Protein AF-A0A9W9NXP0-F1 (afdb_monomer_lite)

pLDDT: mean 70.96, std 17.63, range [25.47, 94.88]

Radius of gyration: 18.1 Å; chains: 1; bounding box: 42×48×48 Å

Structure (mmCIF, N/CA/C/O backbone):
data_AF-A0A9W9NXP0-F1
#
_entry.id   AF-A0A9W9NXP0-F1
#
loop_
_atom_site.group_PDB
_atom_site.id
_atom_site.type_symbol
_atom_site.label_atom_id
_atom_site.label_alt_id
_atom_site.label_comp_id
_atom_site.label_asym_id
_atom_site.label_entity_id
_atom_site.label_seq_id
_atom_site.pdbx_PDB_ins_code
_atom_site.Cartn_x
_atom_site.Cartn_y
_atom_site.Cartn_z
_atom_site.occupancy
_atom_site.B_iso_or_equiv
_atom_site.auth_seq_id
_atom_site.auth_comp_id
_atom_site.auth_asym_id
_atom_site.auth_atom_id
_atom_site.pdbx_PDB_model_num
ATOM 1 N N . MET A 1 1 ? -8.675 -6.108 1.360 1.00 70.94 1 MET A N 1
ATOM 2 C CA . MET A 1 1 ? -7.546 -5.676 0.517 1.00 70.94 1 MET A CA 1
ATOM 3 C C . MET A 1 1 ? -8.072 -5.547 -0.888 1.00 70.94 1 MET A C 1
ATOM 5 O O . MET A 1 1 ? -8.830 -6.417 -1.296 1.00 70.94 1 MET A O 1
ATOM 9 N N . SER A 1 2 ? -7.679 -4.490 -1.584 1.00 80.50 2 SER A N 1
ATOM 10 C CA . SER A 1 2 ? -8.084 -4.243 -2.965 1.00 80.50 2 SER A CA 1
ATOM 11 C C . SER A 1 2 ? -6.861 -3.908 -3.792 1.00 80.50 2 SER A C 1
ATOM 13 O O . SER A 1 2 ? -5.930 -3.274 -3.291 1.00 80.50 2 SER A O 1
ATOM 15 N N . ILE A 1 3 ? -6.853 -4.364 -5.037 1.00 85.50 3 ILE A N 1
ATOM 16 C CA . ILE A 1 3 ? -5.722 -4.236 -5.950 1.00 85.50 3 ILE A CA 1
ATOM 17 C C . ILE A 1 3 ? -6.243 -3.630 -7.248 1.00 85.50 3 ILE A C 1
ATOM 19 O O . ILE A 1 3 ? -7.291 -4.028 -7.744 1.00 85.50 3 ILE A O 1
ATOM 23 N N . ASP A 1 4 ? -5.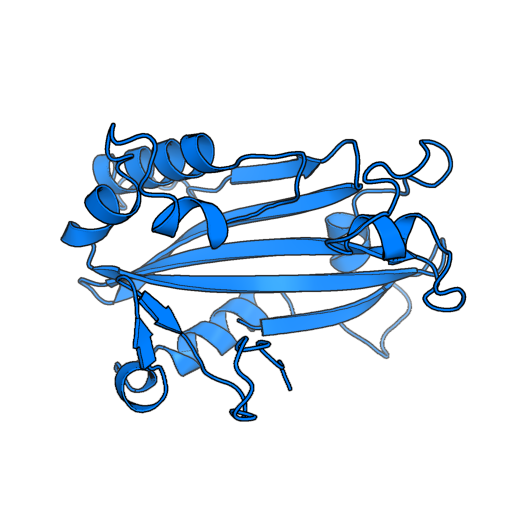510 -2.659 -7.770 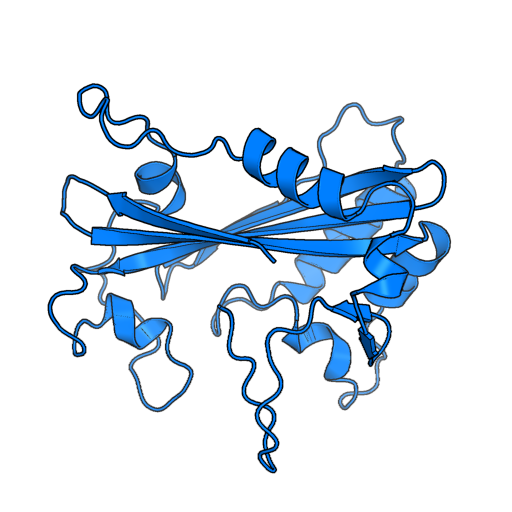1.00 86.19 4 ASP A N 1
ATOM 24 C CA . ASP A 1 4 ? -5.737 -2.046 -9.071 1.00 86.19 4 ASP A CA 1
ATOM 25 C C . ASP A 1 4 ? -4.422 -2.122 -9.858 1.00 86.19 4 ASP A C 1
ATOM 27 O O . ASP A 1 4 ? -3.346 -1.860 -9.315 1.00 86.19 4 ASP A O 1
ATOM 31 N N . ALA A 1 5 ? -4.497 -2.535 -11.116 1.00 87.38 5 ALA A N 1
ATOM 32 C CA . ALA A 1 5 ? -3.349 -2.801 -11.970 1.00 87.38 5 ALA A CA 1
ATOM 33 C C . ALA A 1 5 ? -3.520 -2.065 -13.295 1.00 87.38 5 ALA A C 1
ATOM 35 O O . ALA A 1 5 ? -4.604 -2.065 -13.875 1.00 87.38 5 ALA A O 1
ATOM 36 N N . ARG A 1 6 ? -2.447 -1.453 -13.799 1.00 83.69 6 ARG A N 1
ATOM 37 C CA . ARG A 1 6 ? -2.491 -0.733 -15.077 1.00 83.69 6 ARG A CA 1
ATOM 38 C C . ARG A 1 6 ? -1.155 -0.687 -15.779 1.00 83.69 6 ARG A C 1
ATOM 40 O O . ARG A 1 6 ? -0.108 -0.838 -15.159 1.00 83.69 6 ARG A O 1
ATOM 47 N N . ILE A 1 7 ? -1.211 -0.359 -17.061 1.00 85.31 7 ILE A N 1
ATOM 48 C CA . ILE A 1 7 ? -0.032 -0.021 -17.848 1.00 85.31 7 ILE A CA 1
ATOM 49 C C . ILE A 1 7 ? 0.200 1.491 -17.729 1.00 85.31 7 ILE A C 1
ATOM 51 O O . ILE A 1 7 ? -0.578 2.288 -18.246 1.00 85.31 7 ILE A O 1
ATOM 55 N N . CYS A 1 8 ? 1.263 1.888 -17.033 1.00 84.31 8 CYS A N 1
ATOM 56 C CA . CYS A 1 8 ? 1.770 3.256 -17.026 1.00 84.31 8 CYS A CA 1
ATOM 57 C C . CYS A 1 8 ? 2.545 3.501 -18.323 1.00 84.31 8 CYS A C 1
ATOM 59 O O . CYS A 1 8 ? 3.487 2.764 -18.611 1.00 84.31 8 CYS A O 1
ATOM 61 N N . LEU A 1 9 ? 2.176 4.525 -19.093 1.00 77.38 9 LEU A N 1
ATOM 62 C CA . LEU A 1 9 ? 2.889 4.901 -20.316 1.00 77.38 9 LEU A CA 1
ATOM 63 C C . LEU A 1 9 ? 4.100 5.785 -19.974 1.00 77.38 9 LEU A C 1
ATOM 65 O O . LEU A 1 9 ? 4.040 6.581 -19.042 1.00 77.38 9 LEU A O 1
ATOM 69 N N . ASN A 1 10 ? 5.176 5.659 -20.754 1.00 73.50 10 ASN A N 1
ATOM 70 C CA . ASN A 1 10 ? 6.405 6.466 -20.672 1.00 73.50 10 ASN A CA 1
ATOM 71 C C . ASN A 1 10 ? 7.243 6.307 -19.380 1.00 73.50 10 ASN A C 1
ATOM 73 O O . ASN A 1 10 ? 7.158 7.123 -18.464 1.00 73.50 10 ASN A O 1
ATOM 77 N N . PRO A 1 11 ? 8.126 5.292 -19.339 1.00 77.88 11 PRO A N 1
ATOM 78 C CA . PRO A 1 11 ? 8.145 4.126 -20.227 1.00 77.88 11 PRO A CA 1
ATOM 79 C C . PRO A 1 11 ? 7.039 3.135 -19.840 1.00 77.88 11 PRO A C 1
ATOM 81 O O . PRO A 1 11 ? 6.545 3.155 -18.711 1.00 77.88 11 PRO A O 1
ATOM 84 N N . SER A 1 12 ? 6.649 2.277 -20.784 1.00 84.38 12 SER A N 1
ATOM 85 C CA . SER A 1 12 ? 5.600 1.276 -20.571 1.00 84.38 12 SER A CA 1
ATOM 86 C C . SER A 1 12 ? 5.964 0.326 -19.432 1.00 84.38 12 SER A C 1
ATOM 88 O O . SER A 1 12 ? 7.004 -0.333 -19.475 1.00 84.38 12 SER A O 1
ATOM 90 N N . SER A 1 13 ? 5.108 0.265 -18.416 1.00 87.44 13 SER A N 1
ATOM 91 C CA . SER A 1 13 ? 5.311 -0.583 -17.242 1.00 87.44 13 SER A CA 1
ATOM 92 C C . SER A 1 13 ? 3.989 -0.988 -16.616 1.00 87.44 13 SER A C 1
ATOM 94 O O . SER A 1 13 ? 3.062 -0.182 -16.556 1.00 87.44 13 SER A O 1
ATOM 96 N N . LEU A 1 14 ? 3.906 -2.213 -16.112 1.00 88.56 14 LEU A N 1
ATOM 97 C CA . LEU A 1 14 ? 2.816 -2.672 -15.272 1.00 88.56 14 LEU A CA 1
ATOM 98 C C . LEU A 1 14 ? 2.997 -2.080 -13.870 1.00 88.56 14 LEU A C 1
ATOM 100 O O . LEU A 1 14 ? 3.920 -2.420 -13.135 1.00 88.56 14 LEU A O 1
ATOM 104 N N . CYS A 1 15 ? 2.100 -1.183 -13.493 1.00 89.00 15 CYS A N 1
ATOM 105 C CA . CYS A 1 15 ? 2.054 -0.576 -12.177 1.00 89.00 15 CYS A CA 1
ATOM 106 C C . CYS A 1 15 ? 0.900 -1.183 -11.371 1.00 89.00 15 CYS A C 1
ATOM 108 O O . CYS A 1 15 ? -0.219 -1.305 -11.878 1.00 89.00 15 CYS A O 1
ATOM 110 N N . LEU A 1 16 ? 1.146 -1.502 -10.102 1.00 90.31 16 LEU A N 1
ATOM 111 C CA . LEU A 1 16 ? 0.117 -1.922 -9.152 1.00 90.31 16 LEU A CA 1
ATOM 112 C C . LEU A 1 16 ? -0.134 -0.841 -8.114 1.00 90.31 16 LEU A C 1
ATOM 114 O O . LEU A 1 16 ? 0.815 -0.248 -7.605 1.00 90.31 16 LEU A O 1
ATOM 118 N N . ARG A 1 17 ? -1.396 -0.691 -7.720 1.00 91.00 17 ARG A N 1
ATOM 119 C CA . ARG A 1 17 ? -1.818 -0.045 -6.482 1.00 91.00 17 ARG A CA 1
ATOM 120 C C . ARG A 1 17 ? -2.528 -1.062 -5.603 1.00 91.00 17 ARG A C 1
ATOM 122 O O . ARG A 1 17 ? -3.508 -1.673 -6.016 1.00 91.00 17 ARG A O 1
ATOM 129 N N . ILE A 1 18 ? -2.055 -1.224 -4.377 1.00 89.44 18 ILE A N 1
ATOM 130 C CA . ILE A 1 18 ? -2.597 -2.175 -3.403 1.00 89.44 18 ILE A CA 1
ATOM 131 C C . ILE A 1 18 ? -3.062 -1.374 -2.197 1.00 89.44 18 ILE A C 1
ATOM 133 O O . ILE A 1 18 ? -2.251 -0.676 -1.599 1.00 89.44 18 ILE A O 1
ATOM 137 N N . GLN A 1 19 ? -4.335 -1.476 -1.819 1.00 87.12 19 GLN A N 1
ATOM 138 C CA . GLN A 1 19 ? -4.859 -0.877 -0.594 1.00 87.12 19 GLN A CA 1
ATOM 139 C C . GLN A 1 19 ? -5.261 -1.960 0.405 1.00 87.12 19 GLN A C 1
ATOM 141 O O . GLN A 1 19 ? -6.150 -2.784 0.165 1.00 87.12 19 GLN A O 1
ATOM 146 N N . ASN A 1 20 ? -4.625 -1.911 1.565 1.00 83.00 20 ASN A N 1
ATOM 147 C CA . ASN A 1 20 ? -4.989 -2.658 2.750 1.00 83.00 20 ASN A CA 1
ATOM 148 C C . ASN A 1 20 ? -5.766 -1.751 3.693 1.00 83.00 20 ASN A C 1
ATOM 150 O O . ASN A 1 20 ? -5.415 -0.589 3.886 1.00 83.00 20 ASN A O 1
ATOM 154 N N . ILE A 1 21 ? -6.839 -2.291 4.259 1.00 79.00 21 ILE A N 1
ATOM 155 C CA . ILE A 1 21 ? -7.632 -1.605 5.265 1.00 79.00 21 ILE A CA 1
ATOM 156 C C . ILE A 1 21 ? -7.682 -2.476 6.500 1.00 79.00 21 ILE A C 1
ATOM 158 O O . ILE A 1 21 ? -8.065 -3.644 6.434 1.00 79.00 21 ILE A O 1
ATOM 162 N N . THR A 1 22 ? -7.347 -1.850 7.614 1.00 76.50 22 THR A N 1
ATOM 163 C CA . THR A 1 22 ? -7.320 -2.473 8.919 1.00 76.50 22 THR A CA 1
ATOM 164 C C . THR A 1 22 ? -8.283 -1.729 9.832 1.00 76.50 22 THR A C 1
ATOM 166 O O . THR A 1 22 ? -8.141 -0.527 10.028 1.00 76.50 22 THR A O 1
ATOM 169 N N . VAL A 1 23 ? -9.280 -2.426 10.378 1.00 75.19 23 VAL A N 1
ATOM 170 C CA . VAL A 1 23 ? -10.310 -1.821 11.237 1.00 75.19 23 VAL A CA 1
ATOM 171 C C . VAL A 1 23 ? -10.075 -2.212 12.686 1.00 75.19 23 VAL A C 1
ATOM 173 O O . VAL A 1 23 ? -9.867 -3.386 12.993 1.00 75.19 23 VAL A O 1
ATOM 176 N N . ALA A 1 24 ? -10.160 -1.231 13.575 1.00 73.00 24 ALA A N 1
ATOM 177 C CA . ALA A 1 24 ? -10.011 -1.414 15.006 1.00 73.00 24 ALA A CA 1
ATOM 178 C C . ALA A 1 24 ? -10.928 -0.467 15.774 1.00 73.00 24 ALA A C 1
ATOM 180 O O . ALA A 1 24 ? -11.253 0.623 15.301 1.00 73.00 24 ALA A O 1
ATOM 181 N N . LYS A 1 25 ? -11.284 -0.843 17.004 1.00 73.50 25 LYS A N 1
ATOM 182 C CA . LYS A 1 25 ? -11.919 0.115 17.907 1.00 73.50 25 LYS A CA 1
ATOM 183 C C . LYS A 1 25 ? -10.915 1.195 18.284 1.00 73.50 25 LYS A C 1
ATOM 185 O O . LYS A 1 25 ? -9.736 0.910 18.495 1.00 73.50 25 LYS A O 1
ATOM 190 N N . ARG A 1 26 ? -11.392 2.420 18.486 1.00 72.75 26 ARG A N 1
ATOM 191 C CA . ARG A 1 26 ? -10.555 3.563 18.882 1.00 72.75 26 ARG A CA 1
ATOM 192 C C . ARG A 1 26 ? -9.730 3.306 20.143 1.00 72.75 26 ARG A C 1
ATOM 194 O O . ARG A 1 26 ? -8.565 3.685 20.203 1.00 72.75 26 ARG A O 1
ATOM 201 N N . GLN A 1 27 ? -10.317 2.624 21.121 1.00 70.69 27 GLN A N 1
ATOM 202 C CA . GLN A 1 27 ? -9.643 2.237 22.365 1.00 70.69 27 GLN A CA 1
ATOM 203 C C . GLN A 1 27 ? -8.577 1.140 22.173 1.00 70.69 27 GLN A C 1
ATOM 205 O O . GLN A 1 27 ? -7.6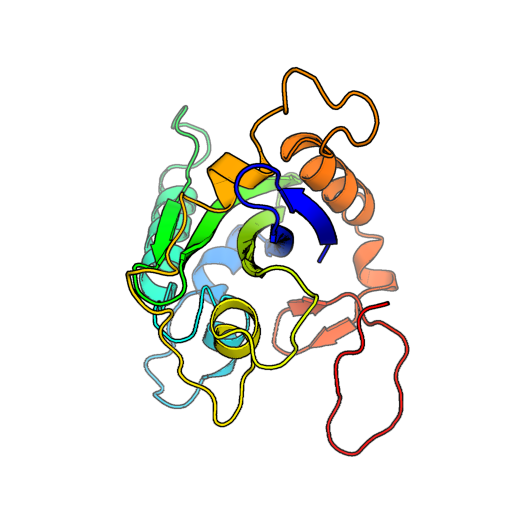11 1.087 22.931 1.00 70.69 27 GLN A O 1
ATOM 210 N N . ASP A 1 28 ? -8.723 0.309 21.137 1.00 69.06 28 ASP A N 1
ATOM 211 C CA . ASP A 1 28 ? -7.845 -0.833 20.862 1.00 69.06 28 ASP A CA 1
ATOM 212 C C . ASP A 1 28 ? -6.714 -0.467 19.884 1.00 69.06 28 ASP A C 1
ATOM 214 O O . ASP A 1 28 ? -5.729 -1.190 19.771 1.00 69.06 28 ASP A O 1
ATOM 218 N N . LEU A 1 29 ? -6.789 0.699 19.232 1.00 65.81 29 LEU A N 1
ATOM 219 C CA . LEU A 1 29 ? -5.801 1.145 18.249 1.00 65.81 29 LEU A CA 1
ATOM 220 C C . LEU A 1 29 ? -4.399 1.331 18.812 1.00 65.81 29 LEU A C 1
ATOM 222 O O . LEU A 1 29 ? -3.440 0.908 18.188 1.00 65.81 29 LEU A O 1
ATOM 226 N N . GLN A 1 30 ? -4.254 1.931 19.991 1.00 64.56 30 GLN A N 1
ATOM 227 C CA . GLN A 1 30 ? -2.938 2.064 20.624 1.00 64.56 30 GLN A CA 1
ATOM 228 C C . GLN A 1 30 ? -2.323 0.692 20.970 1.00 64.56 30 GLN A C 1
ATOM 230 O O . GLN A 1 30 ? -1.172 0.460 20.600 1.00 64.56 30 GLN A O 1
ATOM 235 N N . PRO A 1 31 ? -3.052 -0.230 21.635 1.00 60.12 31 PRO A N 1
ATOM 236 C CA . PRO A 1 31 ? -2.589 -1.598 21.867 1.00 60.12 31 PRO A CA 1
ATOM 237 C C . PRO A 1 31 ? -2.134 -2.355 20.614 1.00 60.12 31 PRO A C 1
ATOM 239 O O . PRO A 1 31 ? -1.128 -3.049 20.696 1.00 60.12 31 PRO A O 1
ATOM 242 N N . LEU A 1 32 ? -2.805 -2.186 19.467 1.00 58.09 32 LEU A N 1
ATOM 243 C CA . LEU A 1 32 ? -2.461 -2.891 18.220 1.00 58.09 32 LEU A CA 1
ATOM 244 C C . LEU A 1 32 ? -1.066 -2.552 17.672 1.00 58.09 32 LEU A C 1
ATOM 246 O O . LEU A 1 32 ? -0.526 -3.310 16.875 1.00 58.09 32 LEU A O 1
ATOM 250 N N . PHE A 1 33 ? -0.478 -1.426 18.087 1.00 58.03 33 PHE A N 1
ATOM 251 C CA . PHE A 1 33 ? 0.844 -0.989 17.620 1.00 58.03 33 PHE A CA 1
ATOM 252 C C . PHE A 1 33 ? 1.851 -0.812 18.757 1.00 58.03 33 PHE A C 1
ATOM 254 O O . PHE A 1 33 ? 2.991 -0.400 18.524 1.00 58.03 33 PHE A O 1
ATOM 261 N N . ARG A 1 34 ? 1.480 -1.146 20.000 1.00 54.88 34 ARG A N 1
ATOM 262 C CA . ARG A 1 34 ? 2.465 -1.252 21.075 1.00 54.88 34 ARG A CA 1
ATOM 263 C C . ARG A 1 34 ? 3.345 -2.451 20.769 1.00 54.88 34 ARG A C 1
ATOM 265 O O . ARG A 1 34 ? 2.901 -3.588 20.836 1.00 54.88 34 ARG A O 1
ATOM 272 N N . SER A 1 35 ? 4.608 -2.166 20.465 1.00 45.97 35 SER A N 1
ATOM 273 C CA . SER A 1 35 ? 5.659 -3.172 20.527 1.00 45.97 35 SER A CA 1
ATOM 274 C C . SER A 1 35 ? 5.587 -3.794 21.912 1.00 45.97 35 SER A C 1
ATOM 276 O O . SER A 1 35 ? 5.873 -3.121 22.904 1.00 45.97 35 SER A O 1
ATOM 278 N N . THR A 1 36 ? 5.209 -5.061 22.002 1.00 45.25 36 THR A N 1
ATOM 279 C CA . THR A 1 36 ? 5.665 -5.854 23.133 1.00 45.25 36 THR A CA 1
ATOM 280 C C . THR A 1 36 ? 7.188 -5.794 23.070 1.00 45.25 36 THR A C 1
ATOM 282 O O . THR A 1 36 ? 7.789 -5.983 22.012 1.00 45.25 36 THR A O 1
ATOM 285 N N . SER A 1 37 ? 7.833 -5.453 24.180 1.00 45.97 37 SER A N 1
ATOM 286 C CA . SER A 1 37 ? 9.292 -5.527 24.322 1.00 45.97 37 SER A CA 1
ATOM 287 C C . SER A 1 37 ? 9.827 -6.948 24.115 1.00 45.97 37 SER A C 1
ATOM 289 O O . SER A 1 37 ? 11.037 -7.158 24.046 1.00 45.97 37 SER A O 1
ATOM 291 N N . ASP A 1 38 ? 8.928 -7.925 24.020 1.00 45.38 38 ASP A N 1
ATOM 292 C CA . ASP A 1 38 ? 9.243 -9.286 23.655 1.00 45.38 38 ASP A CA 1
ATOM 293 C C . ASP A 1 38 ? 9.652 -9.343 22.190 1.00 45.38 38 ASP A C 1
ATOM 295 O O . ASP A 1 38 ? 8.836 -9.293 21.270 1.00 45.38 38 ASP A O 1
ATOM 299 N N . LYS A 1 39 ? 10.960 -9.527 22.018 1.00 44.88 39 LYS A N 1
ATOM 300 C CA . LYS A 1 39 ? 11.728 -9.816 20.797 1.00 44.88 39 LYS A CA 1
ATOM 301 C C . LYS A 1 39 ? 11.190 -10.992 19.947 1.00 44.88 39 LYS A C 1
ATOM 303 O O . LYS A 1 39 ? 11.853 -11.410 19.007 1.00 44.88 39 LYS A O 1
ATOM 308 N N . TYR A 1 40 ? 10.028 -11.541 20.301 1.00 41.75 40 TYR A N 1
ATOM 309 C CA . TYR A 1 40 ? 9.396 -12.726 19.731 1.00 41.75 40 TYR A CA 1
ATOM 310 C C . TYR A 1 40 ? 7.943 -12.511 19.281 1.00 41.75 40 TYR A C 1
ATOM 312 O O . TYR A 1 40 ? 7.392 -13.417 18.659 1.00 41.75 40 TYR A O 1
ATOM 320 N N . ASP A 1 41 ? 7.310 -11.355 19.529 1.00 45.28 41 ASP A N 1
ATOM 321 C CA . ASP A 1 41 ? 5.949 -11.108 19.023 1.00 45.28 41 ASP A CA 1
ATOM 322 C C . ASP A 1 41 ? 5.984 -10.482 17.618 1.00 45.28 41 ASP A C 1
ATOM 324 O O . ASP A 1 41 ? 5.619 -9.332 17.383 1.00 45.28 41 ASP A O 1
ATOM 328 N N . TYR A 1 42 ? 6.444 -11.278 16.651 1.00 42.34 42 TYR A N 1
ATOM 329 C CA . TYR A 1 42 ? 6.483 -10.939 15.221 1.00 42.34 42 TYR A CA 1
ATOM 330 C C . TYR A 1 42 ? 5.088 -10.739 14.594 1.00 42.34 42 TYR A C 1
ATOM 332 O O . TYR A 1 42 ? 4.966 -10.298 13.457 1.00 42.34 42 TYR A O 1
ATOM 340 N N . ARG A 1 43 ? 4.004 -10.999 15.335 1.00 45.69 43 ARG A N 1
ATOM 341 C CA . ARG A 1 43 ? 2.641 -11.111 14.786 1.00 45.69 43 ARG A CA 1
ATOM 342 C C . ARG A 1 43 ? 2.056 -9.817 14.207 1.00 45.69 43 ARG A C 1
ATOM 344 O O . ARG A 1 43 ? 1.073 -9.883 13.471 1.00 45.69 43 ARG A O 1
ATOM 351 N N . TYR A 1 44 ? 2.636 -8.657 14.519 1.00 47.94 44 TYR A N 1
ATOM 352 C CA . TYR A 1 44 ? 2.114 -7.350 14.099 1.00 47.94 44 TYR A CA 1
ATOM 353 C C . TYR A 1 44 ? 2.914 -6.683 12.972 1.00 47.94 44 TYR A C 1
ATOM 355 O O . TYR A 1 44 ? 2.321 -6.021 12.120 1.00 47.94 44 TYR A O 1
ATOM 363 N N . SER A 1 45 ? 4.235 -6.885 12.940 1.00 48.56 45 SER A N 1
ATOM 364 C CA . SER A 1 45 ? 5.142 -6.293 11.943 1.00 48.56 45 SER A CA 1
ATOM 365 C C . SER A 1 45 ? 4.950 -6.885 10.543 1.00 48.56 45 SER A C 1
ATOM 367 O O . SER A 1 45 ? 5.144 -6.177 9.557 1.00 48.56 45 SER A O 1
ATOM 369 N N . ASP A 1 46 ? 4.498 -8.136 10.446 1.00 49.78 46 ASP A N 1
ATOM 370 C CA . ASP A 1 46 ? 4.420 -8.854 9.169 1.00 49.78 46 ASP A CA 1
ATOM 371 C C . ASP A 1 46 ? 3.294 -8.352 8.242 1.00 49.78 46 ASP A C 1
ATOM 373 O O . ASP A 1 46 ? 3.330 -8.582 7.034 1.00 49.78 46 ASP A O 1
ATOM 377 N N . ASN A 1 47 ? 2.291 -7.643 8.780 1.00 54.88 47 ASN A N 1
ATOM 378 C CA . ASN A 1 47 ? 1.075 -7.287 8.032 1.00 54.88 47 ASN A CA 1
ATOM 379 C C . ASN A 1 47 ? 1.065 -5.852 7.481 1.00 54.88 47 ASN A C 1
ATOM 381 O O . ASN A 1 47 ? 0.268 -5.538 6.596 1.00 54.88 47 ASN A O 1
ATOM 385 N N . ILE A 1 48 ? 1.944 -4.976 7.976 1.00 66.69 48 ILE A N 1
ATOM 386 C CA . ILE A 1 48 ? 2.169 -3.637 7.415 1.00 66.69 48 ILE A CA 1
ATOM 387 C C . ILE A 1 48 ? 3.621 -3.588 6.960 1.00 66.69 48 ILE A C 1
ATOM 389 O O . ILE A 1 48 ? 4.471 -2.979 7.596 1.00 66.69 48 ILE A O 1
ATOM 393 N N . ALA A 1 49 ? 3.908 -4.265 5.855 1.00 75.81 49 ALA A N 1
ATOM 394 C CA . ALA A 1 49 ? 5.203 -4.194 5.197 1.00 75.81 49 ALA A CA 1
ATOM 395 C C . ALA A 1 49 ? 5.101 -3.254 3.992 1.00 75.81 49 ALA A C 1
ATOM 397 O O . ALA A 1 49 ? 4.258 -3.443 3.115 1.00 75.81 49 ALA A O 1
ATOM 398 N N . VAL A 1 50 ? 5.964 -2.236 3.934 1.00 82.56 50 VAL A N 1
ATOM 399 C CA . VAL A 1 50 ? 6.120 -1.413 2.723 1.00 82.56 50 VAL A CA 1
ATOM 400 C C . VAL A 1 50 ? 6.909 -2.202 1.684 1.00 82.56 50 VAL A C 1
ATOM 402 O O . VAL A 1 50 ? 6.453 -2.440 0.568 1.00 82.56 50 VAL A O 1
ATOM 405 N N . CYS A 1 51 ? 8.106 -2.618 2.081 1.00 85.19 51 CYS A N 1
ATOM 406 C CA . CYS A 1 51 ? 9.003 -3.506 1.359 1.00 85.19 51 CYS A CA 1
ATOM 407 C C . CYS A 1 51 ? 10.048 -4.019 2.355 1.00 85.19 51 CYS A C 1
ATOM 409 O O . CYS A 1 51 ? 10.123 -3.528 3.478 1.00 85.19 51 CYS A O 1
ATOM 411 N N . GLU A 1 52 ? 10.913 -4.933 1.934 1.00 83.00 52 GLU A N 1
ATOM 412 C CA . GLU A 1 52 ? 11.954 -5.485 2.811 1.00 83.00 52 GLU A CA 1
ATOM 413 C C . GLU A 1 52 ? 13.016 -4.458 3.262 1.00 83.00 52 GLU A C 1
ATOM 415 O O . GLU A 1 52 ? 13.772 -4.727 4.189 1.00 83.00 52 GLU A O 1
ATOM 420 N N . HIS A 1 53 ? 13.077 -3.277 2.637 1.00 84.25 53 HIS A N 1
ATOM 421 C CA . HIS A 1 53 ? 14.027 -2.207 2.986 1.00 84.25 53 HIS A CA 1
ATOM 422 C C . HIS A 1 53 ? 13.473 -1.181 3.973 1.00 84.25 53 HIS A C 1
ATOM 424 O O . HIS A 1 53 ? 14.228 -0.346 4.467 1.00 84.25 53 HIS A O 1
ATOM 430 N N . ILE A 1 54 ? 12.154 -1.159 4.170 1.00 83.50 54 ILE A N 1
ATOM 431 C CA . ILE A 1 54 ? 11.470 -0.145 4.969 1.00 83.50 54 ILE A CA 1
ATOM 432 C C . ILE A 1 54 ? 10.646 -0.871 6.017 1.00 83.50 54 ILE A C 1
ATOM 434 O O . ILE A 1 54 ? 9.630 -1.479 5.686 1.00 83.50 54 ILE A O 1
ATOM 438 N N . ASP A 1 55 ? 11.067 -0.745 7.272 1.00 83.62 55 ASP A N 1
ATOM 439 C CA . ASP A 1 55 ? 10.244 -1.080 8.427 1.00 83.62 55 ASP A CA 1
ATOM 440 C C . ASP A 1 55 ? 9.378 0.141 8.788 1.00 83.62 55 ASP A C 1
ATOM 442 O O . ASP A 1 55 ? 9.901 1.152 9.273 1.00 83.62 55 ASP A O 1
ATOM 446 N N . PRO A 1 56 ? 8.057 0.109 8.533 1.00 80.94 56 PRO A N 1
ATOM 447 C CA . PRO A 1 56 ? 7.194 1.240 8.825 1.00 80.94 56 PRO A CA 1
ATOM 448 C C . PRO A 1 56 ? 6.729 1.266 10.284 1.00 80.94 56 PRO A C 1
ATOM 450 O O . PRO A 1 56 ? 5.978 2.169 10.647 1.00 80.94 56 PRO A O 1
ATOM 453 N N . THR A 1 57 ? 7.138 0.313 11.125 1.00 78.19 57 THR A N 1
ATOM 454 C CA . THR A 1 57 ? 6.582 0.097 12.467 1.00 78.19 57 THR A CA 1
ATOM 455 C C . THR A 1 57 ? 6.559 1.371 13.310 1.00 78.19 57 THR A C 1
ATOM 457 O O . THR A 1 57 ? 5.504 1.767 13.810 1.00 78.19 57 THR A O 1
ATOM 460 N N . ASP A 1 58 ? 7.689 2.065 13.443 1.00 80.62 58 ASP A N 1
ATOM 461 C CA . ASP A 1 58 ? 7.749 3.286 14.257 1.00 80.62 58 ASP A CA 1
ATOM 462 C C . ASP A 1 58 ? 6.995 4.455 13.619 1.00 80.62 58 ASP A C 1
ATOM 464 O O . ASP A 1 58 ? 6.385 5.266 14.318 1.00 80.62 58 ASP A O 1
ATOM 468 N N . THR A 1 59 ? 6.944 4.494 12.287 1.00 84.38 59 THR A N 1
ATOM 469 C CA . THR A 1 59 ? 6.153 5.484 11.548 1.00 84.38 59 THR A CA 1
ATOM 470 C C . THR A 1 59 ? 4.659 5.294 11.809 1.00 84.38 59 THR A C 1
ATOM 472 O O . THR A 1 59 ? 3.956 6.258 12.112 1.00 84.38 59 THR A O 1
ATOM 475 N N . VAL A 1 60 ? 4.177 4.050 11.767 1.00 81.31 60 VAL A N 1
ATOM 476 C CA . VAL A 1 60 ? 2.785 3.686 12.060 1.00 81.31 60 VAL A CA 1
ATOM 477 C C . VAL A 1 60 ? 2.438 4.016 13.511 1.00 81.31 60 VAL A C 1
ATOM 479 O O . VAL A 1 60 ? 1.425 4.670 13.764 1.00 81.31 60 VAL A O 1
ATOM 482 N N . LYS A 1 61 ? 3.307 3.654 14.466 1.00 79.12 61 LYS A N 1
ATOM 483 C CA . LYS A 1 61 ? 3.138 3.993 15.890 1.00 79.12 61 LYS A CA 1
ATOM 484 C C . LYS A 1 61 ? 3.004 5.491 16.110 1.00 79.12 61 LYS A C 1
ATOM 486 O O . LYS A 1 61 ? 2.104 5.926 16.824 1.00 79.12 61 LYS A O 1
ATOM 491 N N . LEU A 1 62 ? 3.890 6.285 15.509 1.00 83.19 62 LEU A N 1
ATOM 492 C CA . LEU A 1 62 ? 3.860 7.740 15.635 1.00 83.19 62 LEU A CA 1
ATOM 493 C C . LEU A 1 62 ? 2.602 8.328 14.997 1.00 83.19 62 LEU A C 1
ATOM 495 O O . LEU A 1 62 ? 1.962 9.184 15.607 1.00 83.19 62 LEU A O 1
ATOM 499 N N . LEU A 1 63 ? 2.216 7.851 13.812 1.00 85.31 63 LEU A N 1
ATOM 500 C CA . LEU A 1 63 ? 1.026 8.321 13.106 1.00 85.31 63 LEU A CA 1
ATOM 501 C C . LEU A 1 63 ? -0.242 8.078 13.934 1.00 85.31 63 LEU A C 1
ATOM 503 O O . LEU A 1 63 ? -1.022 9.000 14.164 1.00 85.31 63 LEU A O 1
ATOM 507 N N . ILE A 1 64 ? -0.399 6.865 14.460 1.00 79.81 64 ILE A N 1
ATOM 508 C CA . ILE A 1 64 ? -1.554 6.458 15.267 1.00 79.81 64 ILE A CA 1
ATOM 509 C C . ILE A 1 64 ? -1.517 7.108 16.652 1.00 79.81 64 ILE A C 1
ATOM 511 O O . ILE A 1 64 ? -2.537 7.582 17.146 1.00 79.81 64 ILE A O 1
ATOM 515 N N . GLY A 1 65 ? -0.334 7.213 17.262 1.00 79.50 65 GLY A N 1
ATOM 516 C CA . GLY A 1 65 ? -0.072 7.995 18.473 1.00 79.50 65 GLY A CA 1
ATOM 517 C C . GLY A 1 65 ? -0.532 9.441 18.356 1.00 79.50 65 GLY A C 1
ATOM 518 O O . GLY A 1 65 ? -1.179 9.972 19.258 1.00 79.50 65 GLY A O 1
ATOM 519 N N . ASN A 1 66 ? -0.212 10.092 17.242 1.00 82.56 66 ASN A N 1
ATOM 520 C CA . ASN A 1 66 ? -0.608 11.472 16.990 1.00 82.56 66 ASN A CA 1
ATOM 521 C C . ASN A 1 66 ? -2.112 11.590 16.738 1.00 82.56 66 ASN A C 1
ATOM 523 O O . ASN A 1 66 ? -2.744 12.453 17.345 1.00 82.56 66 ASN A O 1
ATOM 527 N N . TYR A 1 67 ? -2.679 10.680 15.943 1.00 81.25 67 TYR A N 1
ATOM 528 C CA . TYR A 1 67 ? -4.114 10.621 15.678 1.00 81.25 67 TYR A CA 1
ATOM 529 C C . TYR A 1 67 ? -4.934 10.474 16.969 1.00 81.25 67 TYR A C 1
ATOM 531 O O . TYR A 1 67 ? -5.792 11.304 17.268 1.00 81.25 67 TYR A O 1
ATOM 539 N N . CYS A 1 68 ? -4.616 9.472 17.799 1.00 77.25 68 CYS A N 1
ATOM 540 C CA . CYS A 1 68 ? -5.334 9.206 19.048 1.00 77.25 68 CYS A CA 1
ATOM 541 C C . CYS A 1 68 ? -5.211 10.347 20.070 1.00 77.25 68 CYS A C 1
ATOM 543 O O . CYS A 1 68 ? -6.146 10.578 20.831 1.00 77.25 68 CYS A O 1
ATOM 545 N N . ARG A 1 69 ? -4.065 11.045 20.119 1.00 77.44 69 ARG A N 1
ATOM 546 C CA . ARG A 1 69 ? -3.837 12.147 21.072 1.00 77.44 69 ARG A CA 1
ATOM 547 C C . ARG A 1 69 ? -4.550 13.436 20.685 1.00 77.44 69 ARG A C 1
ATOM 549 O O . ARG A 1 69 ? -4.948 14.182 21.572 1.00 77.44 69 ARG A O 1
ATOM 556 N N . GLN A 1 70 ? -4.649 13.732 19.392 1.00 73.31 70 GLN A N 1
ATOM 557 C CA . GLN A 1 70 ? -5.183 15.013 18.924 1.00 73.31 70 GLN A CA 1
ATOM 558 C C . GLN A 1 70 ? -6.691 14.958 18.652 1.00 73.31 70 GLN A C 1
ATOM 560 O O . GLN A 1 70 ? -7.356 15.989 18.769 1.00 73.31 70 GLN A O 1
ATOM 565 N N . GLY A 1 71 ? -7.243 13.776 18.347 1.00 64.31 71 GLY A N 1
ATOM 566 C CA . GLY A 1 71 ? -8.628 13.648 17.886 1.00 64.31 71 GLY A CA 1
ATOM 567 C C . GLY A 1 71 ? -8.919 14.536 16.664 1.00 64.31 71 GLY A C 1
ATOM 568 O O . GLY A 1 71 ? -8.030 15.180 16.110 1.00 64.31 71 GLY A O 1
ATOM 569 N N . GLU A 1 72 ? -10.184 14.629 16.254 1.00 54.44 72 GLU A N 1
ATOM 570 C CA . GLU A 1 72 ? -10.610 15.451 15.101 1.00 54.44 72 GLU A CA 1
ATOM 571 C C . GLU A 1 72 ? -10.386 16.968 15.269 1.00 54.44 72 GLU A C 1
ATOM 573 O O . GLU A 1 72 ? -10.553 17.728 14.319 1.00 54.44 72 GLU A O 1
ATOM 578 N N . ARG A 1 73 ? -10.006 17.459 16.462 1.00 54.06 73 ARG A N 1
ATOM 579 C CA . ARG A 1 73 ? -9.837 18.908 16.699 1.00 54.06 73 ARG A CA 1
ATOM 580 C C . ARG A 1 73 ? -8.681 19.517 15.906 1.00 54.06 73 ARG A C 1
ATOM 582 O O . ARG A 1 73 ? -8.615 20.737 15.763 1.00 54.06 73 ARG A O 1
ATOM 589 N N . GLY A 1 74 ? -7.780 18.690 15.384 1.00 51.72 74 GLY A N 1
ATOM 590 C CA . GLY A 1 74 ? -6.842 19.106 14.359 1.00 51.72 74 GLY A CA 1
ATOM 591 C C . GLY A 1 74 ? -7.484 18.935 12.991 1.00 51.72 74 GLY A C 1
ATOM 592 O O . GLY A 1 74 ? -7.670 17.810 12.549 1.00 51.72 74 GLY A O 1
ATOM 593 N N . ASN A 1 75 ? -7.704 20.031 12.267 1.00 49.53 75 ASN A N 1
ATOM 594 C CA . ASN A 1 75 ? -8.055 20.050 10.836 1.00 49.53 75 ASN A CA 1
ATOM 595 C C . ASN A 1 75 ? -6.912 19.491 9.938 1.00 49.53 75 ASN A C 1
ATOM 597 O O . ASN A 1 75 ? -6.699 19.932 8.811 1.00 49.53 75 ASN A O 1
ATOM 601 N N . ARG A 1 76 ? -6.080 18.595 10.483 1.00 59.41 76 ARG A N 1
ATOM 602 C CA . ARG A 1 76 ? -4.894 18.009 9.873 1.00 59.41 76 ARG A CA 1
ATOM 603 C C . ARG A 1 76 ? -5.221 16.586 9.471 1.00 59.41 76 ARG A C 1
ATOM 605 O O . ARG A 1 76 ? -5.470 15.732 10.314 1.00 59.41 76 ARG A O 1
ATOM 612 N N . GLN A 1 77 ? -5.141 16.332 8.174 1.00 67.12 77 GLN A N 1
ATOM 613 C CA . GLN A 1 77 ? -5.125 14.980 7.648 1.00 67.12 77 GLN A CA 1
ATOM 614 C C . GLN A 1 77 ? -3.850 14.286 8.142 1.00 67.12 77 GLN A C 1
ATOM 616 O O . GLN A 1 77 ? -2.737 14.633 7.739 1.00 67.12 77 GLN A O 1
ATOM 621 N N . PHE A 1 78 ? -4.004 13.340 9.068 1.00 80.56 78 PHE A N 1
ATOM 622 C CA . PHE A 1 78 ? -2.898 12.509 9.523 1.00 80.56 78 PHE A CA 1
ATOM 623 C C . PHE A 1 78 ? -2.561 11.540 8.401 1.00 80.56 78 PHE A C 1
ATOM 625 O O . PHE A 1 78 ? -3.294 10.592 8.145 1.00 80.56 78 PHE A O 1
ATOM 632 N N . SER A 1 79 ? -1.454 11.791 7.718 1.00 88.12 79 SER A N 1
ATOM 633 C CA . SER A 1 79 ? -0.946 10.877 6.708 1.00 88.12 79 SER A CA 1
ATOM 634 C C . SER A 1 79 ? 0.566 10.764 6.801 1.00 88.12 79 SER A C 1
ATOM 636 O O . SER A 1 79 ? 1.260 11.690 7.229 1.00 88.12 79 SER A O 1
ATOM 638 N N . ASN A 1 80 ? 1.077 9.602 6.417 1.00 90.81 80 ASN 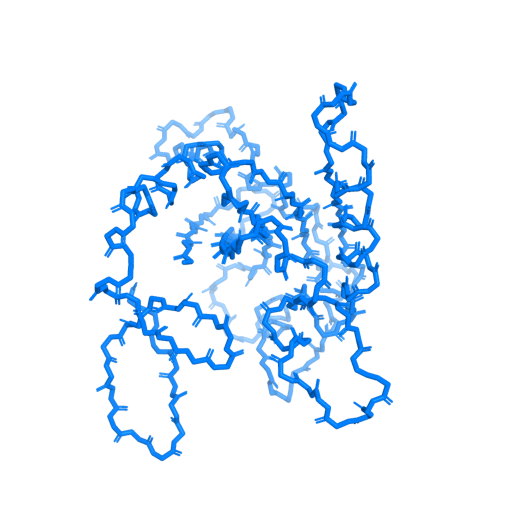A N 1
ATOM 639 C CA . ASN A 1 80 ? 2.485 9.410 6.133 1.00 90.81 80 ASN A CA 1
ATOM 640 C C . ASN A 1 80 ? 2.629 8.836 4.729 1.00 90.81 80 ASN A C 1
ATOM 642 O O . ASN A 1 80 ? 2.014 7.826 4.400 1.00 90.81 80 ASN A O 1
ATOM 646 N N . GLN A 1 81 ? 3.467 9.470 3.922 1.00 93.25 81 GLN A N 1
ATOM 647 C CA . GLN A 1 81 ? 3.756 9.038 2.566 1.00 93.25 81 GLN A CA 1
ATOM 648 C C . GLN A 1 81 ? 5.259 9.024 2.337 1.00 93.25 81 GLN A C 1
ATOM 650 O O . GLN A 1 81 ? 6.000 9.793 2.955 1.00 93.25 81 GLN A O 1
ATOM 655 N N . GLY A 1 82 ? 5.702 8.180 1.418 1.00 92.75 82 GLY A N 1
ATOM 656 C CA . GLY A 1 82 ? 7.103 8.121 1.045 1.00 92.75 82 GLY A CA 1
ATOM 657 C C . GLY A 1 82 ? 7.366 7.147 -0.086 1.00 92.75 82 GLY A C 1
ATOM 658 O O . GLY A 1 82 ? 6.443 6.586 -0.679 1.00 92.75 82 GLY A O 1
ATOM 659 N N . LYS A 1 83 ? 8.654 6.983 -0.382 1.00 93.69 83 LYS A N 1
ATOM 660 C CA . LYS A 1 83 ? 9.157 6.106 -1.431 1.00 93.69 83 LYS A CA 1
ATOM 661 C C . LYS A 1 83 ? 10.433 5.412 -0.982 1.00 93.69 83 LYS A C 1
ATOM 663 O O . LYS A 1 83 ? 11.297 6.017 -0.349 1.00 93.69 83 LYS A O 1
ATOM 668 N N . CYS A 1 84 ? 10.556 4.135 -1.319 1.00 91.00 84 CYS A N 1
ATOM 669 C CA . CYS A 1 84 ? 11.761 3.367 -1.079 1.00 91.00 84 CYS A CA 1
ATOM 670 C C . CYS A 1 84 ? 12.773 3.644 -2.192 1.00 91.00 84 CYS A C 1
ATOM 672 O O . CYS A 1 84 ? 12.507 3.385 -3.363 1.00 91.00 84 CYS A O 1
ATOM 674 N N . ASN A 1 85 ? 13.971 4.084 -1.818 1.00 89.38 85 ASN A N 1
ATOM 675 C CA . ASN A 1 85 ? 15.055 4.353 -2.765 1.00 89.38 85 ASN A CA 1
ATOM 676 C C . ASN A 1 85 ? 15.797 3.090 -3.236 1.00 89.38 85 ASN A C 1
ATOM 678 O O . ASN A 1 85 ? 16.814 3.221 -3.902 1.00 89.38 85 ASN A O 1
ATOM 682 N N . GLN A 1 86 ? 15.337 1.888 -2.864 1.00 88.88 86 GLN A N 1
ATOM 683 C CA . GLN A 1 86 ? 15.953 0.615 -3.263 1.00 88.88 86 GLN A CA 1
ATOM 684 C C . GLN A 1 86 ? 15.067 -0.188 -4.219 1.00 88.88 86 GLN A C 1
ATOM 686 O O . GLN A 1 86 ? 15.549 -0.666 -5.236 1.00 88.88 86 GLN A O 1
ATOM 691 N N . CYS A 1 87 ? 13.765 -0.288 -3.942 1.00 87.94 87 CYS A N 1
ATOM 692 C CA . CYS A 1 87 ? 12.815 -1.027 -4.784 1.00 87.94 87 CYS A CA 1
ATOM 693 C C . CYS A 1 87 ? 11.790 -0.139 -5.503 1.00 87.94 87 CYS A C 1
ATOM 695 O O . CYS A 1 87 ? 10.823 -0.645 -6.068 1.00 87.94 87 CYS A O 1
ATOM 697 N N . ASN A 1 88 ? 11.945 1.184 -5.407 1.00 90.19 88 ASN A N 1
ATOM 698 C CA . ASN A 1 88 ? 11.034 2.197 -5.945 1.00 90.19 88 ASN A CA 1
ATOM 699 C C . ASN A 1 88 ? 9.579 2.103 -5.442 1.00 90.19 88 ASN A C 1
ATOM 701 O O . ASN A 1 88 ? 8.723 2.797 -5.970 1.00 90.19 88 ASN A O 1
ATOM 705 N N . THR A 1 89 ? 9.275 1.281 -4.428 1.00 92.12 89 THR A N 1
ATOM 706 C CA . THR A 1 89 ? 7.912 1.162 -3.880 1.00 92.12 89 THR A CA 1
ATOM 707 C C . THR A 1 89 ? 7.512 2.457 -3.186 1.00 92.12 89 THR A C 1
ATOM 709 O O . THR A 1 89 ? 8.226 2.914 -2.290 1.00 92.12 89 THR A O 1
ATOM 712 N N . SER A 1 90 ? 6.355 3.003 -3.546 1.00 94.88 90 SER A N 1
ATOM 713 C CA . SER A 1 90 ? 5.773 4.172 -2.881 1.00 94.88 90 SER A CA 1
ATOM 714 C C . SER A 1 90 ? 4.644 3.763 -1.953 1.00 94.88 90 SER A C 1
ATOM 716 O O . SER A 1 90 ? 3.976 2.756 -2.185 1.00 94.88 90 SER A O 1
ATOM 718 N N . TRP A 1 91 ? 4.414 4.539 -0.897 1.00 93.81 91 TRP A N 1
ATOM 719 C CA . TRP A 1 91 ? 3.364 4.263 0.078 1.00 93.81 91 TRP A CA 1
ATOM 720 C C . TRP A 1 91 ? 2.605 5.511 0.518 1.00 93.81 91 TRP A C 1
ATOM 722 O O . TRP A 1 91 ? 3.098 6.637 0.436 1.00 93.81 91 TRP A O 1
ATOM 732 N N . ASN A 1 92 ? 1.400 5.273 1.029 1.00 93.19 92 ASN A N 1
ATOM 733 C CA . ASN A 1 92 ? 0.581 6.225 1.762 1.00 93.19 92 ASN A CA 1
ATOM 734 C C . ASN A 1 92 ? -0.128 5.491 2.906 1.00 93.19 92 ASN A C 1
ATOM 736 O O . ASN A 1 92 ? -0.713 4.430 2.699 1.00 93.19 92 ASN A O 1
ATOM 740 N N . MET A 1 93 ? -0.080 6.054 4.103 1.00 89.50 93 MET A N 1
ATOM 741 C CA . MET A 1 93 ? -0.712 5.542 5.313 1.00 89.50 93 MET A CA 1
ATOM 742 C C . MET A 1 93 ? -1.592 6.631 5.892 1.00 89.50 93 MET A C 1
ATOM 744 O O . MET A 1 93 ? -1.122 7.750 6.084 1.00 89.50 93 MET A O 1
ATOM 748 N N . GLU A 1 94 ? -2.834 6.302 6.215 1.00 88.62 94 GLU A N 1
ATOM 749 C CA . GLU A 1 94 ? -3.769 7.255 6.800 1.00 88.62 94 GLU A CA 1
ATOM 750 C C . GLU A 1 94 ? -4.775 6.563 7.737 1.00 88.62 94 GLU A C 1
ATOM 752 O O . GLU A 1 94 ? -5.481 5.636 7.328 1.00 88.62 94 GLU A O 1
ATOM 757 N N . PRO A 1 95 ? -4.868 6.980 9.010 1.00 84.44 95 PRO A N 1
ATOM 758 C CA . PRO A 1 95 ? -6.034 6.696 9.835 1.00 84.44 95 PRO A CA 1
ATOM 759 C C . PRO A 1 95 ? -7.239 7.538 9.385 1.00 84.44 95 PRO A C 1
ATOM 761 O O . PRO A 1 95 ? -7.113 8.724 9.081 1.00 84.44 95 PRO A O 1
ATOM 764 N N . ARG A 1 96 ? -8.418 6.918 9.366 1.00 82.88 96 ARG A N 1
ATOM 765 C CA . ARG A 1 96 ? -9.708 7.509 9.001 1.00 82.88 96 ARG A CA 1
ATOM 766 C C . ARG A 1 96 ? -10.806 6.977 9.919 1.00 82.88 96 ARG A C 1
ATOM 768 O O . ARG A 1 96 ? -10.775 5.815 10.315 1.00 82.88 96 ARG A O 1
ATOM 775 N N . GLU A 1 97 ? -11.800 7.800 10.227 1.00 80.81 97 GLU A N 1
ATOM 776 C CA . GLU A 1 97 ? -12.990 7.353 10.959 1.00 80.81 97 GLU A CA 1
ATOM 777 C C . GLU A 1 97 ? -13.853 6.424 10.089 1.00 80.81 97 GLU A C 1
ATOM 779 O O . GLU A 1 97 ? -14.013 6.656 8.887 1.00 80.81 97 GLU A O 1
ATOM 784 N N . LEU A 1 98 ? -14.409 5.371 10.695 1.00 74.69 98 LEU A N 1
ATOM 785 C CA . LEU A 1 98 ? -15.346 4.453 10.039 1.00 74.69 98 LEU A CA 1
ATOM 786 C C . LEU A 1 98 ? -16.757 4.593 10.625 1.00 74.69 98 LEU A C 1
ATOM 788 O O . LEU A 1 98 ? -17.716 4.822 9.889 1.00 74.69 98 LEU A O 1
ATOM 792 N N . GLU A 1 99 ? -16.871 4.455 11.944 1.00 74.56 99 GLU A N 1
ATOM 793 C CA . GLU A 1 99 ? -18.088 4.639 12.745 1.00 74.56 99 GLU A CA 1
ATOM 794 C C . GLU A 1 99 ? -17.697 5.331 14.066 1.00 74.56 99 GLU A C 1
ATOM 796 O O . GLU A 1 99 ? -16.516 5.483 14.357 1.00 74.56 99 GLU A O 1
ATOM 801 N N . GLU A 1 100 ? -18.662 5.713 14.907 1.00 76.44 100 GLU A N 1
ATOM 802 C CA . GLU A 1 100 ? -18.420 6.479 16.149 1.00 76.44 100 GLU A CA 1
ATOM 803 C C . GLU A 1 100 ? -17.319 5.892 17.063 1.00 76.44 100 GLU A C 1
ATOM 805 O O . GLU A 1 100 ? -16.612 6.627 17.755 1.00 76.44 100 GLU A O 1
ATOM 810 N N . GLN A 1 101 ? -17.160 4.565 17.060 1.00 74.62 101 GLN A N 1
ATOM 811 C CA . GLN A 1 101 ? -16.190 3.846 17.893 1.00 74.62 101 GLN A CA 1
ATOM 812 C C . GLN A 1 101 ? -15.090 3.134 17.096 1.00 74.62 101 GLN A C 1
ATOM 814 O O . GLN A 1 101 ? -14.132 2.646 17.704 1.00 74.62 101 GLN A O 1
ATOM 819 N N . ASP A 1 102 ? -15.219 3.062 15.771 1.00 76.12 102 ASP A N 1
ATOM 820 C CA . ASP A 1 102 ? -14.358 2.261 14.906 1.00 76.12 102 ASP A CA 1
ATOM 821 C C . ASP A 1 102 ? -13.543 3.177 13.990 1.00 76.12 102 ASP A C 1
ATOM 823 O O . ASP A 1 102 ? -14.071 4.058 13.314 1.00 76.12 102 ASP A O 1
ATOM 827 N N . ILE A 1 103 ? -12.240 2.926 13.937 1.00 77.56 103 ILE A N 1
ATOM 828 C CA . ILE A 1 103 ? -11.291 3.624 13.075 1.00 77.56 103 ILE A CA 1
ATOM 829 C C . ILE A 1 103 ? -10.730 2.618 12.074 1.00 77.56 103 ILE A C 1
ATOM 831 O O . ILE A 1 103 ? -10.478 1.447 12.373 1.00 77.56 103 ILE A O 1
ATOM 835 N N . CYS A 1 104 ? -10.511 3.111 10.869 1.00 79.56 104 CYS A N 1
ATOM 836 C CA . CYS A 1 104 ? -9.870 2.432 9.767 1.00 79.56 104 CYS A CA 1
ATOM 837 C C . CYS A 1 104 ? -8.450 2.977 9.588 1.00 79.56 104 CYS A C 1
ATOM 839 O O . CYS A 1 104 ? -8.247 4.179 9.476 1.00 79.56 104 CYS A O 1
ATOM 841 N N . PHE A 1 105 ? -7.463 2.100 9.480 1.00 80.44 105 PHE A N 1
ATOM 842 C CA . PHE A 1 105 ? -6.137 2.426 8.978 1.00 80.44 105 PHE A CA 1
ATOM 843 C C . PHE A 1 105 ? -6.043 1.974 7.521 1.00 80.44 105 PHE A C 1
ATOM 845 O O . PHE A 1 105 ? -6.061 0.773 7.240 1.00 80.44 105 PHE A O 1
ATOM 852 N N . ALA A 1 106 ? -5.979 2.932 6.599 1.00 85.00 106 ALA A N 1
ATOM 853 C CA . ALA A 1 106 ? -5.778 2.667 5.184 1.00 85.00 106 ALA A CA 1
ATOM 854 C C . ALA A 1 106 ? -4.285 2.740 4.856 1.00 85.00 106 ALA A C 1
ATOM 856 O O . ALA A 1 106 ? -3.617 3.745 5.098 1.00 85.00 106 ALA A O 1
ATOM 857 N N . PHE A 1 107 ? -3.768 1.662 4.279 1.00 87.25 107 PHE A N 1
ATOM 858 C CA . PHE A 1 107 ? -2.389 1.536 3.842 1.00 87.25 107 PHE A CA 1
ATOM 859 C C . PHE A 1 107 ? -2.359 1.221 2.354 1.00 87.25 107 PHE A C 1
ATOM 861 O O . PHE A 1 107 ? -2.815 0.164 1.928 1.00 87.25 107 PHE A O 1
ATOM 868 N N . THR A 1 108 ? -1.839 2.150 1.563 1.00 91.06 108 THR A N 1
ATOM 869 C CA . THR A 1 108 ? -1.775 2.038 0.108 1.00 91.06 108 THR A CA 1
ATOM 870 C C . THR A 1 108 ? -0.325 1.948 -0.347 1.00 91.06 108 THR A C 1
ATOM 872 O O . THR A 1 108 ? 0.519 2.716 0.113 1.00 91.06 108 THR A O 1
ATOM 875 N N . LEU A 1 109 ? -0.047 1.023 -1.259 1.00 93.19 109 LEU A N 1
ATOM 876 C CA . LEU A 1 109 ? 1.251 0.802 -1.884 1.00 93.19 109 LEU A CA 1
ATOM 877 C C . LEU A 1 109 ? 1.146 0.972 -3.390 1.00 93.19 109 LEU A C 1
ATOM 879 O O . LEU A 1 109 ? 0.166 0.529 -3.983 1.00 93.19 109 LEU A O 1
ATOM 883 N N . TRP A 1 110 ? 2.193 1.524 -3.994 1.00 93.50 110 TRP A N 1
ATOM 884 C CA . TRP A 1 110 ? 2.392 1.544 -5.437 1.00 93.50 110 TRP A CA 1
ATOM 885 C C . TRP A 1 110 ? 3.686 0.833 -5.786 1.00 93.50 110 TRP A C 1
ATOM 887 O O . TRP A 1 110 ? 4.744 1.145 -5.234 1.00 93.50 110 TRP A O 1
ATOM 897 N N . LYS A 1 111 ? 3.597 -0.112 -6.717 1.00 92.06 111 LYS A N 1
ATOM 898 C CA . LYS A 1 111 ? 4.730 -0.904 -7.190 1.00 92.06 111 LYS A CA 1
ATOM 899 C C . LYS A 1 111 ? 4.843 -0.785 -8.697 1.00 92.06 111 LYS A C 1
ATOM 901 O O . LYS A 1 111 ? 3.840 -0.883 -9.398 1.00 92.06 111 LYS A O 1
ATOM 906 N N . ASP A 1 112 ? 6.068 -0.605 -9.170 1.00 90.50 112 ASP A N 1
ATOM 907 C CA . ASP A 1 112 ? 6.416 -0.788 -10.572 1.00 90.50 112 ASP A CA 1
ATOM 908 C C . ASP A 1 112 ? 6.943 -2.213 -10.751 1.00 90.50 112 ASP A C 1
ATOM 910 O O . ASP A 1 112 ? 7.914 -2.596 -10.098 1.00 90.50 112 ASP A O 1
ATOM 914 N N . LEU A 1 113 ? 6.269 -2.988 -11.594 1.00 88.75 113 LEU A N 1
ATOM 915 C CA . LEU A 1 113 ? 6.591 -4.378 -11.900 1.00 88.75 113 LEU A CA 1
ATOM 916 C C . LEU A 1 113 ? 7.400 -4.533 -13.191 1.00 88.75 113 LEU A C 1
ATOM 918 O O . LEU A 1 113 ? 7.650 -5.649 -13.634 1.00 88.75 113 LEU A O 1
ATOM 922 N N . GLY A 1 114 ? 7.787 -3.428 -13.817 1.00 88.06 114 GLY A N 1
ATOM 923 C CA . GLY A 1 11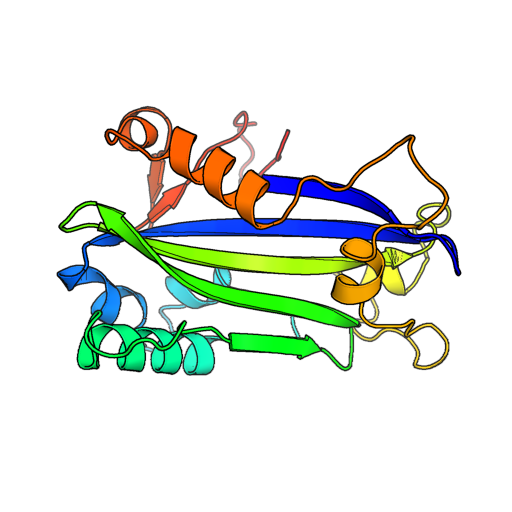4 ? 8.440 -3.446 -15.111 1.00 88.06 114 GLY A CA 1
ATOM 924 C C . GLY A 1 114 ? 7.485 -3.741 -16.261 1.00 88.06 114 GLY A C 1
ATOM 925 O O . GLY A 1 114 ? 6.269 -3.625 -16.136 1.00 88.06 114 GLY A O 1
ATOM 926 N N . SER A 1 115 ? 8.030 -4.103 -17.420 1.00 85.19 115 SER A N 1
ATOM 927 C CA . SER A 1 115 ? 7.227 -4.260 -18.646 1.00 85.19 115 SER A CA 1
ATOM 928 C C . SER A 1 115 ? 6.203 -5.402 -18.572 1.00 85.19 115 SER A C 1
ATOM 930 O O . SER A 1 115 ? 5.277 -5.444 -19.378 1.00 85.19 115 SER A O 1
ATOM 932 N N . GLY A 1 116 ? 6.377 -6.333 -17.626 1.00 77.12 116 GLY A N 1
ATOM 933 C CA . GLY A 1 116 ? 5.583 -7.558 -17.524 1.00 77.12 116 GLY A CA 1
ATOM 934 C C . GLY A 1 116 ? 5.841 -8.558 -18.657 1.00 77.12 116 GLY A C 1
ATOM 935 O O . GLY A 1 116 ? 5.127 -9.551 -18.754 1.00 77.12 116 GLY A O 1
ATOM 936 N N . LEU A 1 117 ? 6.834 -8.299 -19.517 1.00 80.69 117 LEU A N 1
ATOM 937 C CA . LEU A 1 117 ? 7.190 -9.155 -20.653 1.00 80.69 117 LEU A CA 1
ATOM 938 C C . LEU A 1 117 ? 8.297 -10.157 -20.320 1.00 80.69 117 LEU A C 1
ATOM 940 O O . LEU A 1 117 ? 8.442 -11.155 -21.021 1.00 80.69 117 LEU A O 1
ATOM 944 N N . ASP A 1 118 ? 9.069 -9.886 -19.269 1.00 81.06 118 ASP A N 1
ATOM 945 C CA . ASP A 1 118 ? 10.198 -10.705 -18.849 1.00 81.06 118 ASP A CA 1
ATOM 946 C C . ASP A 1 118 ? 10.080 -11.023 -17.349 1.00 81.06 118 ASP A C 1
ATOM 948 O O . ASP A 1 118 ? 10.138 -10.101 -16.529 1.00 81.06 118 ASP A O 1
ATOM 952 N N . PRO A 1 119 ? 9.904 -12.300 -16.953 1.00 78.06 119 PRO A N 1
ATOM 953 C CA . PRO A 1 119 ? 9.929 -12.689 -15.544 1.00 78.06 119 PRO A CA 1
ATOM 954 C C . PRO A 1 119 ? 11.301 -12.455 -14.893 1.00 78.06 119 PRO A C 1
ATOM 956 O O . PRO A 1 119 ? 11.400 -12.454 -13.664 1.00 78.06 119 PRO A O 1
ATOM 959 N N . GLU A 1 120 ? 12.348 -12.237 -15.694 1.00 82.25 120 GLU A N 1
ATOM 960 C CA . GLU A 1 120 ? 13.690 -11.905 -15.236 1.00 82.25 120 GLU A CA 1
ATOM 961 C C . GLU A 1 120 ? 13.913 -10.402 -14.996 1.00 82.25 120 GLU A C 1
ATOM 963 O O . GLU A 1 120 ? 14.982 -10.048 -14.501 1.00 82.25 120 GLU A O 1
ATOM 968 N N . ASP A 1 121 ? 12.920 -9.538 -15.260 1.00 83.69 121 ASP A N 1
ATOM 969 C CA . ASP A 1 121 ? 12.989 -8.090 -15.000 1.00 83.69 121 ASP A CA 1
ATOM 970 C C . ASP A 1 121 ? 13.260 -7.822 -13.506 1.00 83.69 121 ASP A C 1
ATOM 972 O O . ASP A 1 121 ? 12.486 -8.219 -12.625 1.00 83.69 121 ASP A O 1
ATOM 976 N N . ASP A 1 122 ? 14.359 -7.118 -13.213 1.00 84.44 122 ASP A N 1
ATOM 977 C CA . ASP A 1 122 ? 14.793 -6.787 -11.849 1.00 84.44 122 ASP A CA 1
ATOM 978 C C . ASP A 1 122 ? 13.696 -6.010 -11.083 1.00 84.44 122 ASP A C 1
ATOM 980 O O . ASP A 1 122 ? 13.557 -6.165 -9.864 1.00 84.44 122 ASP A O 1
ATOM 984 N N . ARG A 1 123 ? 12.846 -5.234 -11.782 1.00 85.62 123 ARG A N 1
ATOM 985 C CA . ARG A 1 123 ? 11.704 -4.512 -11.186 1.00 85.62 123 ARG A CA 1
ATOM 986 C C . ARG A 1 123 ? 10.588 -5.446 -10.742 1.00 85.62 123 ARG A C 1
ATOM 988 O O . ARG A 1 123 ? 9.974 -5.180 -9.718 1.00 85.62 123 ARG A O 1
ATOM 995 N N . TRP A 1 124 ? 10.341 -6.539 -11.460 1.00 85.44 124 TRP A N 1
ATOM 996 C CA . TRP A 1 124 ? 9.391 -7.574 -11.042 1.00 85.44 124 TRP A CA 1
ATOM 997 C C . TRP A 1 124 ? 9.957 -8.379 -9.871 1.00 85.44 124 TRP A C 1
ATOM 999 O O . TRP A 1 124 ? 9.342 -8.484 -8.806 1.00 85.44 124 TRP A O 1
ATOM 1009 N N . LYS A 1 125 ? 11.178 -8.888 -10.046 1.00 83.62 125 LYS A N 1
ATOM 1010 C CA . LYS A 1 125 ? 11.865 -9.774 -9.103 1.00 83.62 125 LYS A CA 1
ATOM 1011 C C . LYS A 1 125 ? 12.107 -9.169 -7.731 1.00 83.62 125 LYS A C 1
ATOM 1013 O O . LYS A 1 125 ? 12.015 -9.879 -6.735 1.00 83.62 125 LYS A O 1
ATOM 1018 N N . THR A 1 126 ? 12.354 -7.865 -7.669 1.00 83.69 126 THR A N 1
ATOM 1019 C CA . THR A 1 126 ? 12.538 -7.142 -6.405 1.00 83.69 126 THR A CA 1
ATOM 1020 C C . THR A 1 126 ? 11.325 -7.263 -5.466 1.00 83.69 126 THR A C 1
ATOM 1022 O O . THR A 1 126 ? 11.465 -7.148 -4.249 1.00 83.69 126 THR A O 1
ATOM 1025 N N . HIS A 1 127 ? 10.121 -7.506 -5.997 1.00 80.12 127 HIS A N 1
ATOM 1026 C CA . HIS A 1 127 ? 8.908 -7.668 -5.184 1.00 80.12 127 HIS A CA 1
ATOM 1027 C C . HIS A 1 127 ? 8.598 -9.127 -4.826 1.00 80.12 127 HIS A C 1
ATOM 1029 O O . HIS A 1 127 ? 7.574 -9.379 -4.187 1.00 80.12 127 HIS A O 1
ATOM 1035 N N . LEU A 1 128 ? 9.452 -10.075 -5.223 1.00 78.19 128 LEU A N 1
ATOM 1036 C CA . LEU A 1 128 ? 9.325 -11.496 -4.913 1.00 78.19 128 LEU A CA 1
ATOM 1037 C C . LEU A 1 128 ? 10.152 -11.849 -3.669 1.00 78.19 128 LEU A C 1
ATOM 1039 O O . LEU A 1 128 ? 11.303 -11.453 -3.524 1.00 78.19 128 LEU A O 1
ATOM 1043 N N . PHE A 1 129 ? 9.572 -12.650 -2.775 1.00 59.91 129 PHE A N 1
ATOM 1044 C CA . PHE A 1 129 ? 10.115 -12.913 -1.436 1.00 59.91 129 PHE A CA 1
ATOM 1045 C C . PHE A 1 129 ? 11.351 -13.840 -1.381 1.00 59.91 129 PHE A C 1
ATOM 1047 O O . PHE A 1 129 ? 11.832 -14.130 -0.286 1.00 59.91 129 PHE A O 1
ATOM 1054 N N . GLN A 1 130 ? 11.869 -14.364 -2.503 1.00 58.81 130 GLN A N 1
ATOM 1055 C CA . GLN A 1 130 ? 12.912 -15.405 -2.476 1.00 58.81 130 GLN A CA 1
ATOM 1056 C C . GLN A 1 130 ? 13.986 -15.221 -3.560 1.00 58.81 130 GLN A C 1
ATOM 1058 O O . GLN A 1 130 ? 13.671 -15.131 -4.737 1.00 58.81 130 GLN A O 1
ATOM 1063 N N . ASN A 1 131 ? 15.262 -15.236 -3.144 1.00 55.81 131 ASN A N 1
ATOM 1064 C CA . ASN A 1 131 ? 16.474 -15.391 -3.973 1.00 55.81 131 ASN A CA 1
ATOM 1065 C C . ASN A 1 131 ? 16.723 -14.369 -5.097 1.00 55.81 131 ASN A C 1
ATOM 1067 O O . ASN A 1 131 ? 17.538 -14.621 -5.986 1.00 55.81 131 ASN A O 1
ATOM 1071 N N . HIS A 1 132 ? 16.080 -13.208 -5.048 1.00 63.50 132 HIS A N 1
ATOM 1072 C CA . HIS A 1 132 ? 16.236 -12.172 -6.062 1.00 63.50 132 HIS A CA 1
ATOM 1073 C C . HIS A 1 132 ? 16.956 -10.931 -5.533 1.00 63.50 132 HIS A C 1
ATOM 1075 O O . HIS A 1 132 ? 16.943 -10.681 -4.321 1.00 63.50 132 HIS A O 1
ATOM 1081 N N . PRO A 1 133 ? 17.611 -10.152 -6.419 1.00 63.31 133 PRO A N 1
ATOM 1082 C CA . PRO A 1 133 ? 18.123 -8.848 -6.037 1.00 63.31 133 PRO A CA 1
ATOM 1083 C C . PRO A 1 133 ? 16.965 -8.020 -5.483 1.00 63.31 133 PRO A C 1
ATOM 1085 O O . PRO A 1 133 ? 15.964 -7.791 -6.154 1.00 63.31 133 PRO A O 1
ATOM 1088 N N . LYS A 1 134 ? 17.104 -7.604 -4.224 1.00 72.81 134 LYS A N 1
ATOM 1089 C CA . LYS A 1 134 ? 16.104 -6.790 -3.522 1.00 72.81 134 LYS A CA 1
ATOM 1090 C C . LYS A 1 134 ? 16.173 -5.321 -3.952 1.00 72.81 134 LYS A C 1
ATOM 1092 O O . LYS A 1 134 ? 15.323 -4.513 -3.610 1.00 72.81 134 LYS A O 1
ATOM 1097 N N . THR A 1 135 ? 17.190 -4.949 -4.716 1.00 80.94 135 THR A N 1
ATOM 1098 C CA . THR A 1 135 ? 17.412 -3.577 -5.154 1.00 80.94 135 THR A CA 1
ATOM 1099 C C . THR A 1 135 ? 17.284 -3.511 -6.667 1.00 80.94 135 THR A C 1
ATOM 1101 O O . THR A 1 135 ? 17.959 -4.249 -7.380 1.00 80.94 135 THR A O 1
ATOM 1104 N N . VAL A 1 136 ? 16.459 -2.584 -7.146 1.00 79.75 136 VAL A N 1
ATOM 1105 C CA . VAL A 1 136 ? 16.366 -2.234 -8.565 1.00 79.75 136 VAL A CA 1
ATOM 1106 C C . VAL A 1 136 ? 17.603 -1.424 -8.938 1.00 79.75 136 VAL A C 1
ATOM 1108 O O . VAL A 1 136 ? 18.062 -0.575 -8.165 1.00 79.75 136 VAL A O 1
ATOM 1111 N N . ARG A 1 137 ? 18.167 -1.645 -10.126 1.00 80.31 137 ARG A N 1
ATOM 1112 C CA . ARG A 1 137 ? 19.324 -0.859 -10.568 1.00 80.31 137 ARG A CA 1
ATOM 1113 C C . ARG A 1 137 ? 18.919 0.603 -10.697 1.00 80.31 137 ARG A C 1
ATOM 1115 O O . ARG A 1 137 ? 17.830 0.920 -11.161 1.00 80.31 137 ARG A O 1
ATOM 1122 N N . LYS A 1 138 ? 19.819 1.530 -10.366 1.00 78.56 138 LYS A N 1
ATOM 1123 C CA . LYS A 1 138 ? 19.523 2.972 -10.466 1.00 78.56 138 LYS A CA 1
ATOM 1124 C C . LYS A 1 138 ? 19.092 3.395 -11.880 1.00 78.56 138 LYS A C 1
ATOM 1126 O O . LYS A 1 138 ? 18.289 4.306 -12.015 1.00 78.56 138 LYS A O 1
ATOM 1131 N N . SER A 1 139 ? 19.597 2.723 -12.917 1.00 75.88 139 SER A N 1
ATOM 1132 C CA . SER A 1 139 ? 19.200 2.931 -14.317 1.00 75.88 139 SER A CA 1
ATOM 1133 C C . SER A 1 139 ? 17.763 2.500 -14.632 1.00 75.88 139 SER A C 1
ATOM 1135 O O . SER A 1 139 ? 17.189 2.967 -15.606 1.00 75.88 139 SER A O 1
ATOM 1137 N N . GLU A 1 140 ? 17.197 1.604 -13.828 1.00 75.88 140 GLU A N 1
ATOM 1138 C CA . GLU A 1 140 ? 15.844 1.051 -13.970 1.00 75.88 140 GLU A CA 1
ATOM 1139 C C . GLU A 1 140 ? 14.856 1.693 -12.985 1.00 75.88 140 GLU A C 1
ATOM 1141 O O . GLU A 1 140 ? 13.650 1.457 -13.068 1.00 75.88 140 GLU A O 1
ATOM 1146 N N . MET A 1 141 ? 15.348 2.519 -12.053 1.00 77.69 141 MET A N 1
ATOM 1147 C CA . MET A 1 141 ? 14.513 3.345 -11.188 1.00 77.69 141 MET A CA 1
ATOM 1148 C C . MET A 1 141 ? 13.874 4.458 -12.008 1.00 77.69 141 MET A C 1
ATOM 1150 O O . MET A 1 141 ? 14.464 5.509 -12.247 1.00 77.69 141 MET A O 1
ATOM 1154 N N . LEU A 1 142 ? 12.644 4.202 -12.425 1.00 79.56 142 LEU A N 1
ATOM 1155 C CA . LEU A 1 142 ? 11.791 5.188 -13.067 1.00 79.56 142 LEU A CA 1
ATOM 1156 C C . LEU A 1 142 ? 11.240 6.191 -12.046 1.00 79.56 142 LEU A C 1
ATOM 1158 O O . LEU A 1 142 ? 11.437 6.047 -10.831 1.00 79.56 142 LEU A O 1
ATOM 1162 N N . ASP A 1 143 ? 10.506 7.187 -12.545 1.00 83.31 143 ASP A N 1
ATOM 1163 C CA . ASP A 1 143 ? 9.770 8.128 -11.702 1.00 83.31 143 ASP A CA 1
ATOM 1164 C C . ASP A 1 143 ? 8.860 7.403 -10.701 1.00 83.31 143 ASP A C 1
ATOM 1166 O O . ASP A 1 143 ? 8.544 6.217 -10.845 1.00 83.31 143 ASP A O 1
ATOM 1170 N N . ASP A 1 144 ? 8.450 8.137 -9.664 1.00 87.94 144 ASP A N 1
ATOM 1171 C CA . ASP A 1 144 ? 7.593 7.631 -8.593 1.00 87.94 144 ASP A CA 1
ATOM 1172 C C . ASP A 1 144 ? 6.397 6.837 -9.166 1.00 87.94 144 ASP A C 1
ATOM 1174 O O . ASP A 1 144 ? 5.579 7.411 -9.900 1.00 87.94 144 ASP A O 1
ATOM 1178 N N . PRO A 1 145 ? 6.261 5.531 -8.843 1.00 88.38 145 PRO A N 1
ATOM 1179 C CA . PRO A 1 145 ? 5.165 4.721 -9.358 1.00 88.38 145 PRO A CA 1
ATOM 1180 C C . PRO A 1 145 ? 3.804 5.251 -8.924 1.00 88.38 145 PRO A C 1
ATOM 1182 O O . PRO A 1 145 ? 2.842 5.064 -9.659 1.00 88.38 145 PRO A O 1
ATOM 1185 N N . ARG A 1 146 ? 3.702 5.948 -7.785 1.00 90.50 146 ARG A N 1
ATOM 1186 C CA . ARG A 1 146 ? 2.464 6.630 -7.399 1.00 90.50 146 ARG A CA 1
ATOM 1187 C C . ARG A 1 146 ? 2.116 7.712 -8.406 1.00 90.50 146 ARG A C 1
ATOM 1189 O O . ARG A 1 146 ? 0.998 7.720 -8.900 1.00 90.50 146 ARG A O 1
ATOM 1196 N N . THR A 1 147 ? 3.053 8.602 -8.722 1.00 88.06 147 THR A N 1
ATOM 1197 C CA . THR A 1 147 ? 2.827 9.679 -9.695 1.00 88.06 147 THR A CA 1
ATOM 1198 C C . THR A 1 147 ? 2.453 9.113 -11.053 1.00 88.06 147 THR A C 1
ATOM 1200 O O . THR A 1 147 ? 1.473 9.551 -11.638 1.00 88.06 147 THR A O 1
ATOM 1203 N N . ARG A 1 148 ? 3.175 8.094 -11.528 1.00 85.69 148 ARG A N 1
ATOM 1204 C CA . ARG A 1 148 ? 2.902 7.458 -12.825 1.00 85.69 148 ARG A CA 1
ATOM 1205 C C . ARG A 1 148 ? 1.563 6.734 -12.861 1.00 85.69 148 ARG A C 1
ATOM 1207 O O . ARG A 1 148 ? 0.895 6.744 -13.888 1.00 85.69 148 ARG A O 1
ATOM 1214 N N . PHE A 1 149 ? 1.173 6.113 -11.751 1.00 87.31 149 PHE A N 1
ATOM 1215 C CA . PHE A 1 149 ? -0.117 5.457 -11.631 1.00 87.31 149 PHE A CA 1
ATOM 1216 C C . PHE A 1 149 ? -1.239 6.496 -11.579 1.00 87.31 149 PHE A C 1
ATOM 1218 O O . PHE A 1 149 ? -2.160 6.417 -12.374 1.00 87.31 149 PHE A O 1
ATOM 1225 N N . GLU A 1 150 ? -1.168 7.479 -10.681 1.00 83.75 150 GLU A N 1
ATOM 1226 C CA . GLU A 1 150 ? -2.240 8.456 -10.443 1.00 83.75 150 GLU A CA 1
ATOM 1227 C C . GLU A 1 150 ? -2.300 9.580 -11.492 1.00 83.75 150 GLU A C 1
ATOM 1229 O O . GLU A 1 150 ? -3.317 10.271 -11.571 1.00 83.75 150 GLU A O 1
ATOM 1234 N N . MET A 1 151 ? -1.257 9.772 -12.312 1.00 76.81 151 MET A N 1
ATOM 1235 C CA . MET A 1 151 ? -1.326 10.682 -13.454 1.00 76.81 151 MET A CA 1
ATOM 1236 C C . MET A 1 151 ? -2.454 10.232 -14.377 1.00 76.81 151 MET A C 1
ATOM 1238 O O . MET A 1 151 ? -2.405 9.168 -14.997 1.00 76.81 151 MET A O 1
ATOM 1242 N N . ILE A 1 152 ? -3.461 11.094 -14.497 1.00 58.09 152 ILE A N 1
ATOM 1243 C CA . ILE A 1 152 ? -4.400 11.067 -15.607 1.00 58.09 152 ILE A CA 1
ATOM 1244 C C . ILE A 1 152 ? -3.528 11.202 -16.850 1.00 58.09 152 ILE A C 1
ATOM 1246 O O . ILE A 1 152 ? -2.926 12.249 -17.076 1.00 58.09 152 ILE A O 1
ATOM 1250 N N . SER A 1 153 ? -3.393 10.136 -17.634 1.00 49.56 153 SER A N 1
ATOM 1251 C CA . SER A 1 153 ? -2.822 10.286 -18.962 1.00 49.56 153 SER A CA 1
ATOM 1252 C C . SER A 1 153 ? -3.827 11.122 -19.751 1.00 49.56 153 SER A C 1
ATOM 1254 O O . SER A 1 153 ? -4.846 10.604 -20.210 1.00 49.56 153 SER A O 1
ATOM 1256 N N . GLU A 1 154 ? -3.584 12.432 -19.815 1.00 43.62 154 GLU A N 1
ATOM 1257 C CA . GLU A 1 154 ? -4.230 13.365 -20.734 1.00 43.62 154 GLU A CA 1
ATOM 1258 C C . GLU A 1 154 ? -4.047 12.802 -22.153 1.00 43.62 154 GLU A C 1
ATOM 1260 O O . GLU A 1 154 ? -3.030 13.019 -22.802 1.00 43.62 154 GLU A O 1
ATOM 1265 N N . GLY A 1 155 ? -4.976 11.950 -22.592 1.00 44.53 155 GLY A N 1
ATOM 1266 C CA . GLY A 1 155 ? -4.887 11.246 -23.874 1.00 44.53 155 GLY A CA 1
ATOM 1267 C C . GLY A 1 155 ? -5.349 9.787 -23.871 1.00 44.53 155 GLY A C 1
ATOM 1268 O O . GLY A 1 155 ? -5.756 9.297 -24.920 1.00 44.53 155 GLY A O 1
ATOM 1269 N N . CYS A 1 156 ? -5.381 9.089 -22.730 1.00 46.34 156 CYS A N 1
ATOM 1270 C CA . CYS A 1 156 ? -5.895 7.712 -22.650 1.00 46.34 156 CYS A CA 1
ATOM 1271 C C . CYS A 1 156 ? -7.245 7.659 -21.921 1.00 46.34 156 CYS A C 1
ATOM 1273 O O . CYS A 1 156 ? -7.339 7.266 -20.763 1.00 46.34 156 CYS A O 1
ATOM 1275 N N . SER A 1 157 ? -8.322 8.007 -22.633 1.00 47.94 157 SER A N 1
ATOM 1276 C CA . SER A 1 157 ? -9.708 7.890 -22.133 1.00 47.94 157 SER A CA 1
ATOM 1277 C C . SER A 1 157 ? -10.197 6.442 -21.948 1.00 47.94 157 SER A C 1
ATOM 1279 O O . SER A 1 157 ? -11.316 6.238 -21.492 1.00 47.94 157 SER A O 1
ATOM 1281 N N . LEU A 1 158 ? -9.396 5.432 -22.305 1.00 49.41 158 LEU A N 1
ATOM 1282 C CA . LEU A 1 158 ? -9.831 4.030 -22.310 1.00 49.41 158 LEU A CA 1
ATOM 1283 C C . LEU A 1 158 ? -9.647 3.304 -20.968 1.00 49.41 158 LEU A C 1
ATOM 1285 O O . LEU A 1 158 ? -10.279 2.274 -20.765 1.00 49.41 158 LEU A O 1
ATOM 1289 N N . LEU A 1 159 ? -8.824 3.823 -20.051 1.00 56.06 159 LEU A N 1
ATOM 1290 C CA . LEU A 1 159 ? -8.553 3.199 -18.749 1.00 56.06 159 LEU A CA 1
ATOM 1291 C C . LEU A 1 159 ? -8.357 4.286 -17.687 1.00 56.06 159 LEU A C 1
ATOM 1293 O O . LEU A 1 159 ? -7.244 4.521 -17.214 1.00 56.06 159 LEU A O 1
ATOM 1297 N N . GLN A 1 160 ? -9.432 5.001 -17.341 1.00 63.84 160 GLN A N 1
ATOM 1298 C CA . GLN A 1 160 ? -9.368 5.900 -16.193 1.00 63.84 160 GLN A CA 1
ATOM 1299 C C . GLN A 1 160 ? -9.089 5.085 -14.935 1.00 63.84 160 GLN A C 1
ATOM 1301 O O . GLN A 1 160 ? -9.773 4.110 -14.625 1.00 63.84 160 GLN A O 1
ATOM 1306 N N . ALA A 1 161 ? -8.062 5.522 -14.218 1.00 64.06 161 ALA A N 1
ATOM 1307 C CA . ALA A 1 161 ? -7.794 5.099 -12.866 1.00 64.06 161 ALA A CA 1
ATOM 1308 C C . ALA A 1 161 ? -9.068 5.132 -12.028 1.00 64.06 161 ALA A C 1
ATOM 1310 O O . ALA A 1 161 ? -9.698 6.187 -11.980 1.00 64.06 161 ALA A O 1
ATOM 1311 N N . MET A 1 162 ? -9.378 4.077 -11.268 1.00 74.44 162 MET A N 1
ATOM 1312 C CA . MET A 1 162 ? -10.270 4.288 -10.130 1.00 74.44 162 MET A CA 1
ATOM 1313 C C . MET A 1 162 ? -9.584 5.317 -9.214 1.00 74.44 162 MET A C 1
ATOM 1315 O O . MET A 1 162 ? -8.446 5.074 -8.786 1.00 74.44 162 MET A O 1
ATOM 1319 N N . PRO A 1 163 ? -10.197 6.469 -8.910 1.00 81.12 163 PRO A N 1
ATOM 1320 C CA . PRO A 1 163 ? -9.610 7.432 -7.990 1.00 81.12 163 PRO A CA 1
ATOM 1321 C C . PRO A 1 163 ? -9.343 6.782 -6.629 1.00 81.12 163 PRO A C 1
ATOM 1323 O O . PRO A 1 163 ? -10.127 5.949 -6.172 1.00 81.12 163 PRO A O 1
ATOM 1326 N N . MET A 1 164 ? -8.262 7.174 -5.948 1.00 80.25 164 MET A N 1
ATOM 1327 C CA . MET A 1 164 ? -7.921 6.639 -4.618 1.00 80.25 164 MET A CA 1
ATOM 1328 C C . MET A 1 164 ? -9.105 6.701 -3.643 1.00 80.25 164 MET A C 1
ATOM 1330 O O . MET A 1 164 ? -9.382 5.742 -2.926 1.00 80.25 164 MET A O 1
ATOM 1334 N N . GLU A 1 165 ? -9.831 7.818 -3.651 1.00 83.31 165 GLU A N 1
ATOM 1335 C CA . GLU A 1 165 ? -10.985 8.024 -2.778 1.00 83.31 165 GLU A CA 1
ATOM 1336 C C . GLU A 1 165 ? -12.178 7.136 -3.154 1.00 83.31 165 GLU A C 1
ATOM 1338 O O . GLU A 1 165 ? -12.982 6.772 -2.301 1.00 83.31 165 GLU A O 1
ATOM 1343 N N . GLU A 1 166 ? -12.310 6.766 -4.427 1.00 84.12 166 GLU A N 1
ATOM 1344 C CA . GLU A 1 166 ? -13.335 5.823 -4.869 1.00 84.12 166 GLU A CA 1
ATOM 1345 C C . GLU A 1 166 ? -12.990 4.394 -4.446 1.00 84.12 166 GLU A C 1
ATOM 1347 O O . GLU A 1 166 ? -13.846 3.703 -3.898 1.00 84.12 166 GLU A O 1
ATOM 1352 N N . MET A 1 167 ? -11.723 3.989 -4.588 1.00 83.06 167 MET A N 1
ATOM 1353 C CA . MET A 1 167 ? -11.226 2.703 -4.087 1.00 83.06 167 MET A CA 1
ATOM 1354 C C . MET A 1 167 ? -11.419 2.589 -2.573 1.00 83.06 167 MET A C 1
ATOM 1356 O O . MET A 1 167 ? -11.913 1.575 -2.077 1.00 83.06 167 MET A O 1
ATOM 1360 N N . PHE A 1 168 ? -11.104 3.659 -1.840 1.00 82.88 168 PHE A N 1
ATOM 1361 C CA . PHE A 1 168 ? -11.366 3.732 -0.410 1.00 82.88 168 PHE A CA 1
ATOM 1362 C C . PHE A 1 168 ? -12.863 3.604 -0.110 1.00 82.88 168 PHE A C 1
ATOM 1364 O O . PHE A 1 168 ? -13.253 2.746 0.678 1.00 82.88 168 PHE A O 1
ATOM 1371 N N . ARG A 1 169 ? -13.726 4.385 -0.775 1.00 83.56 169 ARG A N 1
ATOM 1372 C CA . ARG A 1 169 ? -15.187 4.303 -0.604 1.00 83.56 169 ARG A CA 1
ATOM 1373 C C . ARG A 1 169 ? -15.737 2.909 -0.898 1.00 83.56 169 ARG A C 1
ATOM 1375 O O . ARG A 1 169 ? -16.585 2.439 -0.142 1.00 83.56 169 ARG A O 1
ATOM 1382 N N . HIS A 1 170 ? -15.248 2.246 -1.943 1.00 82.12 170 HIS A N 1
ATOM 1383 C CA . HIS A 1 170 ? -15.619 0.874 -2.277 1.00 82.12 170 HIS A CA 1
ATOM 1384 C C . HIS A 1 170 ? -15.260 -0.083 -1.134 1.00 82.12 170 HIS A C 1
ATOM 1386 O O . HIS A 1 170 ? -16.118 -0.806 -0.628 1.00 82.12 170 HIS A O 1
ATOM 1392 N N . ASN A 1 171 ? -14.023 -0.011 -0.644 1.00 79.12 171 ASN A N 1
ATOM 1393 C CA . ASN A 1 171 ? -13.566 -0.843 0.466 1.00 79.12 171 ASN A CA 1
ATOM 1394 C C . ASN A 1 171 ? -14.337 -0.554 1.757 1.00 79.12 171 ASN A C 1
ATOM 1396 O O . ASN A 1 171 ? -14.678 -1.469 2.502 1.00 79.12 171 ASN A O 1
ATOM 1400 N N . MET A 1 172 ? -14.671 0.711 2.006 1.00 78.88 172 MET A N 1
ATOM 1401 C CA . MET A 1 172 ? -15.486 1.116 3.147 1.00 78.88 172 MET A CA 1
ATOM 1402 C C . MET A 1 172 ? -16.918 0.615 3.051 1.00 78.88 172 MET A C 1
ATOM 1404 O O . MET A 1 172 ? -17.474 0.192 4.061 1.00 78.88 172 MET A O 1
ATOM 1408 N N . ALA A 1 173 ? -17.522 0.606 1.863 1.00 78.50 173 ALA A N 1
ATOM 1409 C CA . ALA A 1 173 ? -18.863 0.063 1.673 1.00 78.50 173 ALA A CA 1
ATOM 1410 C C . ALA A 1 173 ? -18.944 -1.423 2.065 1.00 78.50 173 ALA A C 1
ATOM 1412 O O . ALA A 1 173 ? -19.945 -1.839 2.647 1.00 78.50 173 ALA A O 1
ATOM 1413 N N . LEU A 1 174 ? -17.877 -2.196 1.833 1.00 72.88 174 LEU A N 1
ATOM 1414 C CA . LEU A 1 174 ? -17.774 -3.598 2.265 1.00 72.88 174 LEU A CA 1
ATOM 1415 C C . LEU A 1 174 ? -17.648 -3.750 3.793 1.00 72.88 174 LEU A C 1
ATOM 1417 O O . LEU A 1 174 ? -18.015 -4.786 4.349 1.00 72.88 174 LEU A O 1
ATOM 1421 N N . LEU A 1 175 ? -17.140 -2.723 4.476 1.00 72.31 175 LEU A N 1
ATOM 1422 C CA . LEU A 1 175 ? -16.898 -2.720 5.922 1.00 72.31 175 LEU A CA 1
ATOM 1423 C C . LEU A 1 175 ? -18.051 -2.094 6.729 1.00 72.31 175 LEU A C 1
ATOM 1425 O O . LEU A 1 175 ? -18.193 -2.374 7.921 1.00 72.31 175 LEU A O 1
ATOM 1429 N N . LYS A 1 176 ? -18.917 -1.294 6.100 1.00 68.38 176 LYS A N 1
ATOM 1430 C CA . LYS A 1 176 ? -20.071 -0.668 6.761 1.00 68.38 176 LYS A CA 1
ATOM 1431 C C . LYS A 1 176 ? -21.079 -1.693 7.288 1.00 68.38 176 LYS A C 1
ATOM 1433 O O . LYS A 1 176 ? -21.352 -2.724 6.667 1.00 68.38 176 LYS A O 1
ATOM 1438 N N . GLY A 1 177 ? -21.670 -1.393 8.447 1.00 66.69 177 GLY A N 1
ATOM 1439 C CA . GLY A 1 177 ? -22.723 -2.218 9.047 1.00 66.69 177 GLY A CA 1
ATOM 1440 C C . GLY A 1 177 ? -22.225 -3.559 9.586 1.00 66.69 177 GLY A C 1
ATOM 1441 O O . GLY A 1 177 ? -23.012 -4.492 9.733 1.00 66.69 177 GLY A O 1
ATOM 1442 N N . ARG A 1 178 ? -20.915 -3.681 9.845 1.00 66.69 178 ARG A N 1
ATOM 1443 C CA . ARG A 1 178 ? -20.264 -4.854 10.457 1.00 66.69 178 ARG A CA 1
ATOM 1444 C C . ARG A 1 178 ? -20.452 -6.181 9.715 1.00 66.69 178 ARG A C 1
ATOM 1446 O O . ARG A 1 178 ? -20.063 -7.221 10.242 1.00 66.69 178 ARG A O 1
ATOM 1453 N N . ARG A 1 179 ? -20.975 -6.162 8.482 1.00 64.19 179 ARG A N 1
ATOM 1454 C CA . ARG A 1 179 ? -21.177 -7.354 7.633 1.00 64.19 179 ARG A CA 1
ATOM 1455 C C . ARG A 1 179 ? -19.877 -8.101 7.375 1.00 64.19 179 ARG A C 1
ATOM 1457 O O . ARG A 1 179 ? -19.875 -9.322 7.273 1.00 64.19 179 ARG A O 1
ATOM 1464 N N . TYR A 1 180 ? -18.766 -7.373 7.365 1.00 61.72 180 TYR A N 1
ATOM 1465 C CA . TYR A 1 180 ? -17.433 -7.939 7.281 1.00 61.72 180 TYR A CA 1
ATOM 1466 C C . TYR A 1 180 ? -17.155 -8.985 8.370 1.00 61.72 180 TYR A C 1
ATOM 1468 O O . TYR A 1 180 ? -16.492 -9.966 8.083 1.00 61.72 180 TYR A O 1
ATOM 1476 N N . ARG A 1 181 ? -17.722 -8.873 9.581 1.00 63.28 181 ARG A N 1
ATOM 1477 C CA . ARG A 1 181 ? -17.549 -9.889 10.640 1.00 63.28 181 ARG A CA 1
ATOM 1478 C C . ARG A 1 181 ? -18.160 -11.250 10.286 1.00 63.28 181 ARG A C 1
ATOM 1480 O O . ARG A 1 181 ? -17.825 -12.237 10.927 1.00 63.28 181 ARG A O 1
ATOM 1487 N N . ALA A 1 182 ? -19.060 -11.301 9.301 1.00 57.34 182 ALA A N 1
ATOM 1488 C CA . ALA A 1 182 ? -19.662 -12.540 8.813 1.00 57.34 182 ALA A CA 1
ATOM 1489 C C . ALA A 1 182 ? -18.845 -13.212 7.694 1.00 57.34 182 ALA A C 1
ATOM 1491 O O . ALA A 1 182 ? -18.961 -14.419 7.508 1.00 57.34 182 ALA A O 1
ATOM 1492 N N . VAL A 1 183 ? -18.033 -12.450 6.952 1.00 51.62 183 VAL A N 1
ATOM 1493 C CA . VAL A 1 183 ? -17.247 -12.940 5.797 1.00 51.62 183 VAL A CA 1
ATOM 1494 C C . VAL A 1 183 ? -15.738 -12.935 6.042 1.00 51.62 183 VAL A C 1
ATOM 1496 O O . VAL A 1 183 ? -14.995 -13.641 5.368 1.00 51.62 183 VAL A O 1
ATOM 1499 N N . MET A 1 184 ? -15.274 -12.153 7.012 1.00 53.66 184 MET A N 1
ATOM 1500 C CA . MET A 1 184 ? -13.887 -12.112 7.443 1.00 53.66 184 MET A CA 1
ATOM 1501 C C . MET A 1 184 ? -13.694 -13.083 8.601 1.00 53.66 184 MET A C 1
ATOM 1503 O O . MET A 1 184 ? -14.520 -13.152 9.512 1.00 53.66 184 MET A O 1
ATOM 1507 N N . ARG A 1 185 ? -12.582 -13.815 8.601 1.00 54.16 185 ARG A N 1
ATOM 1508 C CA . ARG A 1 185 ? -12.191 -14.622 9.759 1.00 54.16 185 ARG A CA 1
ATOM 1509 C C . ARG A 1 185 ? -11.382 -13.772 10.728 1.00 54.16 185 ARG A C 1
ATOM 1511 O O . ARG A 1 185 ? -10.648 -12.875 10.317 1.00 54.16 185 ARG A O 1
ATOM 1518 N N . TYR A 1 186 ? -11.521 -14.072 12.017 1.00 51.78 186 TYR A N 1
ATOM 1519 C CA . TYR A 1 186 ? -10.697 -13.481 13.063 1.00 51.78 186 TYR A CA 1
ATOM 1520 C C . TYR A 1 186 ? -9.465 -14.356 13.311 1.00 51.78 186 TYR A C 1
ATOM 1522 O O . TYR A 1 186 ? -9.599 -15.535 13.640 1.00 51.78 186 TYR A O 1
ATOM 1530 N N . TRP A 1 187 ? -8.264 -13.807 13.152 1.00 42.50 187 TRP A N 1
ATOM 1531 C CA . TRP A 1 187 ? -7.011 -14.497 13.471 1.00 42.50 187 TRP A CA 1
ATOM 1532 C C . TRP A 1 187 ? -5.969 -13.486 13.927 1.00 42.50 187 TRP A C 1
ATOM 1534 O O . TRP A 1 187 ? -5.825 -12.419 13.335 1.00 42.50 187 TRP A O 1
ATOM 1544 N N . GLY A 1 188 ? -5.270 -13.811 15.015 1.00 46.00 188 GLY A N 1
ATOM 1545 C CA . GLY A 1 188 ? -4.168 -12.990 15.520 1.00 46.00 188 GLY A CA 1
ATOM 1546 C C . GLY A 1 188 ? -4.537 -11.552 15.907 1.00 46.00 188 GLY A C 1
ATOM 1547 O O . GLY A 1 188 ? -3.664 -10.698 15.853 1.00 46.00 188 GLY A O 1
ATOM 1548 N N . GLY A 1 189 ? -5.793 -11.263 16.272 1.00 45.91 189 GLY A N 1
ATOM 1549 C CA . GLY A 1 189 ? -6.230 -9.895 16.596 1.00 45.91 189 GLY A CA 1
ATOM 1550 C C . GLY A 1 189 ? -6.965 -9.166 15.468 1.00 45.91 189 GLY A C 1
ATOM 1551 O O . GLY A 1 189 ? -7.480 -8.073 15.687 1.00 45.91 189 GLY A O 1
ATOM 1552 N N . TRP A 1 190 ? -7.059 -9.768 14.280 1.00 48.28 190 TRP A N 1
ATOM 1553 C CA . TRP A 1 190 ? -7.480 -9.076 13.063 1.00 48.28 190 TRP A CA 1
ATOM 1554 C C . TRP A 1 190 ? -8.600 -9.787 12.322 1.00 48.28 190 TRP A C 1
ATOM 1556 O O . TRP A 1 190 ? -8.716 -11.009 12.375 1.00 48.28 190 TRP A O 1
ATOM 1566 N N . TRP A 1 191 ? -9.376 -9.006 11.573 1.00 53.53 191 TRP A N 1
ATOM 1567 C CA . TRP A 1 191 ? -10.338 -9.508 10.599 1.00 53.53 191 TRP A CA 1
ATOM 1568 C C . TRP A 1 191 ? -9.697 -9.482 9.209 1.00 53.53 191 TRP A C 1
ATOM 1570 O O . TRP A 1 191 ? -9.284 -8.418 8.752 1.00 53.53 191 TRP A O 1
ATOM 1580 N N . TYR A 1 192 ? -9.618 -10.630 8.533 1.00 52.12 192 TYR A N 1
ATOM 1581 C CA . TYR A 1 192 ? -9.103 -10.755 7.161 1.00 52.12 192 TYR A CA 1
ATOM 1582 C C . TYR A 1 192 ? -10.160 -11.361 6.235 1.00 52.12 192 TYR A C 1
ATOM 1584 O O . TYR A 1 192 ? -10.925 -12.239 6.633 1.00 52.12 192 TYR A O 1
ATOM 1592 N N . LEU A 1 193 ? -10.204 -10.880 4.992 1.00 44.50 193 LEU A N 1
ATOM 1593 C CA . LEU A 1 193 ? -11.072 -11.416 3.946 1.00 44.50 193 LEU A CA 1
ATOM 1594 C C . LEU A 1 193 ? -10.354 -12.625 3.320 1.00 44.50 193 LEU A C 1
ATOM 1596 O O . LEU A 1 193 ? -9.296 -12.453 2.719 1.00 44.50 193 LEU A O 1
ATOM 1600 N N . GLN A 1 194 ? -10.867 -13.841 3.524 1.00 45.16 194 GLN A N 1
ATOM 1601 C CA . GLN A 1 194 ? -10.240 -15.076 3.035 1.00 45.16 194 GLN A CA 1
ATOM 1602 C C . GLN A 1 194 ? -10.727 -15.391 1.607 1.00 45.16 194 GLN A C 1
ATOM 1604 O O . GLN A 1 194 ? -11.922 -15.589 1.404 1.00 45.16 194 GLN A O 1
ATOM 1609 N N . GLY A 1 195 ? -9.811 -15.442 0.630 1.00 37.47 195 GLY A N 1
ATOM 1610 C CA . GLY A 1 195 ? -10.050 -16.075 -0.678 1.00 37.47 195 GLY A CA 1
ATOM 1611 C C . GLY A 1 195 ? -10.062 -17.608 -0.568 1.00 37.47 195 GLY A C 1
ATOM 1612 O O . GLY A 1 195 ? -9.623 -18.142 0.452 1.00 37.47 195 GLY A O 1
ATOM 1613 N N . GLU A 1 196 ? -10.586 -18.317 -1.578 1.00 32.72 196 GLU A N 1
ATOM 1614 C CA . GLU A 1 196 ? -10.821 -19.775 -1.534 1.00 32.72 196 GLU A CA 1
ATOM 1615 C C . GLU A 1 196 ? -9.641 -20.583 -0.954 1.00 32.72 196 GLU A C 1
ATOM 1617 O O . GLU A 1 196 ? -8.502 -20.530 -1.418 1.00 32.72 196 GLU A O 1
ATOM 1622 N N . GLU A 1 197 ? -9.934 -21.366 0.087 1.00 37.50 197 GLU A N 1
ATOM 1623 C CA . GLU A 1 197 ? -8.960 -22.142 0.854 1.00 37.50 197 GLU A CA 1
ATOM 1624 C C . GLU A 1 197 ? -8.605 -23.443 0.111 1.00 37.50 197 GLU A C 1
ATOM 1626 O O . GLU A 1 197 ? -9.350 -24.424 0.151 1.00 37.50 197 GLU A O 1
ATOM 1631 N N . ARG A 1 198 ? -7.429 -23.507 -0.531 1.00 38.84 198 ARG A N 1
ATOM 1632 C CA . ARG A 1 198 ? -6.803 -24.806 -0.831 1.00 38.84 198 ARG A CA 1
ATOM 1633 C C . ARG A 1 198 ? -6.104 -25.308 0.428 1.00 38.84 198 ARG A C 1
ATOM 1635 O O . ARG A 1 198 ? -5.172 -24.683 0.925 1.00 38.84 198 ARG A O 1
ATOM 1642 N N . LYS A 1 199 ? -6.549 -26.458 0.942 1.00 33.22 199 LYS A N 1
ATOM 1643 C CA . LYS A 1 199 ? -5.934 -27.149 2.084 1.00 33.22 199 LYS A CA 1
ATOM 1644 C C . LYS A 1 199 ? -4.526 -27.640 1.724 1.00 33.22 199 LYS A C 1
ATOM 1646 O O . LYS A 1 199 ? -4.352 -28.779 1.302 1.00 33.22 199 LYS A O 1
ATOM 1651 N 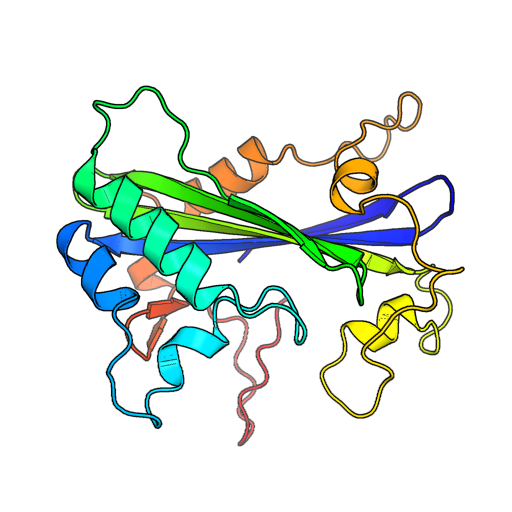N . THR A 1 200 ? -3.515 -26.807 1.920 1.00 36.72 200 THR A N 1
ATOM 1652 C CA . THR A 1 200 ? -2.106 -27.218 1.947 1.00 36.72 200 THR A CA 1
ATOM 1653 C C . THR A 1 200 ? -1.496 -26.863 3.304 1.00 36.72 200 THR A C 1
ATOM 1655 O O . THR A 1 200 ? -1.951 -25.951 3.989 1.00 36.72 200 THR A O 1
ATOM 1658 N N . ARG A 1 201 ? -0.471 -27.621 3.729 1.00 34.19 201 ARG A N 1
ATOM 1659 C CA . ARG A 1 201 ? 0.224 -27.465 5.031 1.00 34.19 201 ARG A CA 1
ATOM 1660 C C . ARG A 1 201 ? 0.859 -26.081 5.253 1.00 34.19 201 ARG A C 1
ATOM 1662 O O . ARG A 1 201 ? 1.271 -25.788 6.368 1.00 34.19 201 ARG A O 1
ATOM 1669 N N . TYR A 1 202 ? 0.903 -25.251 4.215 1.00 33.25 202 TYR A N 1
ATOM 1670 C CA . TYR A 1 202 ? 1.294 -23.850 4.256 1.00 33.25 202 TYR A CA 1
ATOM 1671 C C . TYR A 1 202 ? 0.170 -23.063 3.582 1.00 33.25 202 TYR A C 1
ATOM 1673 O O . TYR A 1 202 ? 0.019 -23.209 2.368 1.00 33.25 202 TYR A O 1
ATOM 1681 N N . PRO A 1 203 ? -0.650 -22.291 4.319 1.00 31.19 203 PRO A N 1
ATOM 1682 C CA . PRO A 1 203 ? -1.720 -21.519 3.710 1.00 31.19 203 PRO A CA 1
ATOM 1683 C C . PRO A 1 203 ? -1.097 -20.474 2.782 1.00 31.19 203 PRO A C 1
ATOM 1685 O O . PRO A 1 203 ? -0.583 -19.448 3.216 1.00 31.19 203 PRO A O 1
ATOM 1688 N N . GLN A 1 204 ? -1.104 -20.768 1.486 1.00 30.81 204 GLN A N 1
ATOM 1689 C CA . GLN A 1 204 ? -0.841 -19.782 0.456 1.00 30.81 204 GLN A CA 1
ATOM 1690 C C . GLN A 1 204 ? -2.117 -18.957 0.319 1.00 30.81 204 GLN A C 1
ATOM 1692 O O . GLN A 1 204 ? -3.139 -19.464 -0.147 1.00 30.81 204 GLN A O 1
ATOM 1697 N N . CYS A 1 205 ? -2.076 -17.698 0.758 1.00 31.22 205 CYS A N 1
ATOM 1698 C CA . CYS A 1 205 ? -3.119 -16.734 0.432 1.00 31.22 205 CYS A CA 1
ATOM 1699 C C . CYS A 1 205 ? -3.171 -16.596 -1.090 1.00 31.22 205 CYS A C 1
ATOM 1701 O O . CYS A 1 205 ? -2.334 -15.927 -1.690 1.00 31.22 205 CYS A O 1
ATOM 1703 N N . THR A 1 206 ? -4.141 -17.261 -1.708 1.00 25.47 206 THR A N 1
ATOM 1704 C CA . THR A 1 206 ? -4.473 -17.037 -3.111 1.00 25.47 206 THR A CA 1
ATOM 1705 C C . THR A 1 206 ? -5.520 -15.934 -3.125 1.00 25.47 206 THR A C 1
ATOM 1707 O O . THR A 1 206 ? -6.597 -16.083 -2.548 1.00 25.47 206 THR A O 1
ATOM 1710 N N . ILE A 1 207 ? -5.159 -14.794 -3.703 1.00 32.50 207 ILE A N 1
ATOM 1711 C CA . ILE A 1 207 ? -6.065 -13.667 -3.918 1.00 32.50 207 ILE A CA 1
ATOM 1712 C C . ILE A 1 207 ? -6.624 -13.869 -5.323 1.00 32.50 207 ILE A C 1
ATOM 1714 O O . ILE A 1 207 ? -5.841 -13.966 -6.268 1.00 32.50 207 ILE A O 1
ATOM 1718 N N . VAL A 1 208 ? -7.945 -14.011 -5.424 1.00 27.11 208 VAL A N 1
ATOM 1719 C CA . VAL A 1 208 ? -8.671 -14.002 -6.702 1.00 27.11 208 VAL A CA 1
ATOM 1720 C C . VAL A 1 208 ? -8.880 -12.557 -7.129 1.00 27.11 208 VAL A C 1
ATOM 1722 O O . VAL A 1 208 ? -9.227 -11.749 -6.235 1.00 27.11 208 VAL A O 1
#

Sequence (208 aa):
MSIDARICLNPSSLCLRIQNITVAKRQDLQPLFRSTSDKYDYRYSDNIAVCEHIDPTDTVKLLIGNYCRQGERGNRQFSNQGKCNQCNTSWNMEPRELEEQDICFAFTLWKDLGSGLDPEDDRWKTHLFQNHPKTVRKSEMLDDPRTRFEMISEGCSLLQAMPMEEMFRHNMALLKGRRYRAVMRYWGGWWYLQGEERKTRYPQCTIV

Secondary structure (DSSP, 8-state):
-EEEEEEETTTTEEEEEEEEEEEEETTTHHHHH---S-TT-TTTGGGS-SBTTB--HHHHHHHHHHHHHHGGGS-----EEEE-TTT--EEEEEEEEEETTEEEEEEEEEEE-TTSS-TT-HHHHTTSSSSS-SS--TTT--S-HHHHHHS--TT-TTSPPPPHHHHHHHHHHHHGGGTHHHHEEEETTEEEE-------SS------

Organism: Penicillium citrinum (NCBI:txid5077)

Foldseek 3Di:
DDKDWDFQVDPTFIKMKDKDKFKDFLVCLLVLLPPPPPPPCCLRQVPQDQAPVDRCSVVSNVLSVVCSVCPVVPPDFRKDWDADQFLLKIKMWGWDDQDPGMIMIMIMIMATLGNVPDCLQLSNQLRDPDDGRVGHPPVRNDPRRVCSLQDPPPPCPPDDDCPPVNVVVVVSVCPPPNCLVVQFDDDSNGTDRADDFDDDPDTDRDDD